Protein AF-0000000087521021 (afdb_homodimer)

Radius of gyration: 22.41 Å; Cα contacts (8 Å, |Δi|>4): 578; chains: 2; bounding box: 42×61×62 Å

Foldseek 3Di:
DPPPPPDPPVNVVVVVVVVVVVVVDDPCVVWDWAWKAWDDPLGAIWIWTFDVVVGKIKTFGADLVARHGPDDIDIDHLVWWDAWDADPVGWIWTATNVGDITIIHTDQWDWGWHDPDPPDIDIDIDHRNVVNVVVVVSSVVRRVVNVVVVVVD/DPDPPPDDPVNVVVVVVVVVVVVVDDPCVVWDWAWKAWPDPLGAIWIWTFDVVVGKIKTFGADLVARHGPDDIDIDHLVWWDAWDADPVGWIWTATNVGDITIIHTDQWDWGWHDPDPPDIDIDIDHRNVSNVVVVVSSVVRRVVNVVVVVVD

Organism: NCBI:txid162496

pLDDT: mean 86.83, std 13.38, range [28.75, 97.88]

Solvent-accessible surface area (backbone atoms only — not comparable to full-atom values): 16787 Å² total; per-residue (Å²): 110,94,66,56,88,85,52,53,69,59,59,47,52,52,51,38,49,51,51,23,48,27,69,40,49,79,47,58,86,70,29,52,69,43,61,31,37,31,37,97,82,48,58,48,44,27,42,35,34,36,37,78,82,74,55,36,39,33,45,25,42,33,31,67,75,76,42,35,59,61,51,76,43,45,78,40,35,83,88,39,51,66,44,68,45,78,41,95,88,69,26,40,36,42,30,32,67,89,67,53,73,48,35,33,34,65,52,42,63,43,76,45,66,42,54,71,47,100,83,42,74,45,79,36,69,43,86,36,47,71,50,38,54,51,47,51,52,48,50,54,52,52,39,50,51,54,56,54,56,58,65,71,103,110,92,67,58,87,85,52,54,71,58,59,46,50,52,51,38,49,51,51,23,47,27,69,42,50,77,48,60,87,71,30,52,69,44,60,31,38,31,37,97,84,49,58,48,44,27,42,35,35,35,38,77,83,73,55,36,38,33,45,26,42,33,30,66,77,75,43,34,58,62,51,76,42,45,80,39,35,84,90,40,51,66,44,69,44,79,41,92,88,70,26,39,36,40,29,34,67,88,66,52,74,47,34,33,34,64,51,42,63,43,75,43,64,42,54,70,46,98,82,42,72,46,80,37,70,42,86,35,47,69,50,37,53,51,46,50,52,49,50,54,52,52,39,50,51,52,55,53,55,57,65,71,103

Nearest PDB structures (foldseek):
  7pgu-assembly1_N  TM=6.078E-01  e=9.866E-02  Homo sapiens
  7r03-assembly1_B  TM=5.899E-01  e=1.040E-01  Homo sapiens
  2d4q-assembly1_B  TM=5.909E-01  e=1.097E-01  Homo sapiens
  3p7z-assembly1_B  TM=5.288E-01  e=5.235E-02  Homo sapiens
  8qqf-assembly2_C  TM=6.889E-01  e=2.422E-01  Homo sapiens

Sequence (306 aa):
MDTRPDENPTDTVKRLLHEAFDAQIPNFASYNLVAAVGLAGSGGLKVIGYRRQPAELVLAPIDPADLRAAEDAITINNTNVNQLALVNDGGYEIATSTGRVFRFNVDAHPNVDLHLDDAVVQSVELDQESDAADFAEFMHHFMNTIEGTENFVMDTRPDENPTDTVKRLLHEAFDAQIPNFASYNLVAAVGLAGSGGLKVIGYRRQPAELVLAPIDPADLRAAEDAITINNTNVNQLALVNDGGYEIATSTGRVFRFNVDAHPNVDLHLDDAVVQSVELDQESDAADFAEFMHHFMNTIEGTENFV

Secondary structure (DSSP, 8-state):
----TTS-HHHHHHHHHHHHHHHHS-SGGGSEEEEEEE-TTS-EEEEEEEEETTEEEEEEEEETTTTEE-S--EEE-TTTEEEEEE-TTS-EEEEETTS-EEEEE--SS-EEEEESSSS-EEEEE---HHHHHHHHHHHHHHHHHHHHHHTT-/----TTS-HHHHHHHHHHHHHHHHS-SGGGSEEEEEEE-TTS-EEEEEEEEETTEEEEEEEEETTTTEE-S--EEE-TTTEEEEEE-TTS-EEEEETTS-EEEEE--SS-EEEEESSSS-EEEEE---HHHHHHHHHHHHHHHHHHHHHHTT-

Structure (mmCIF, N/CA/C/O backbone):
data_AF-0000000087521021-model_v1
#
loop_
_entity.id
_entity.type
_entity.pdbx_description
1 polymer 'Uncharacterized protein'
#
loop_
_atom_site.group_PDB
_atom_site.id
_atom_site.type_symbol
_atom_site.label_atom_id
_atom_site.label_alt_id
_atom_site.label_comp_id
_atom_site.label_asym_id
_atom_site.label_entity_id
_atom_site.label_seq_id
_atom_site.pdbx_PDB_ins_code
_atom_site.Cartn_x
_atom_site.Cartn_y
_atom_site.Cartn_z
_atom_site.occupancy
_atom_site.B_iso_or_equiv
_atom_site.auth_seq_id
_atom_site.auth_comp_id
_atom_site.auth_asym_id
_atom_site.auth_atom_id
_atom_site.pdbx_PDB_model_num
ATOM 1 N N . MET A 1 1 ? -7.332 14.203 -15.375 1 44.94 1 MET A N 1
ATOM 2 C CA . MET A 1 1 ? -7.715 13.391 -14.227 1 44.94 1 MET A CA 1
ATOM 3 C C . MET A 1 1 ? -9.055 12.695 -14.469 1 44.94 1 MET A C 1
ATOM 5 O O . MET A 1 1 ? -9.977 13.297 -15.023 1 44.94 1 MET A O 1
ATOM 9 N N . ASP A 1 2 ? -9.055 11.367 -14.664 1 48.78 2 ASP A N 1
ATOM 10 C CA . ASP A 1 2 ? -10.312 10.695 -14.938 1 48.78 2 ASP A CA 1
ATOM 11 C C . ASP A 1 2 ? -11.328 10.945 -13.828 1 48.78 2 ASP A C 1
ATOM 13 O O . ASP A 1 2 ? -11.312 10.266 -12.797 1 48.78 2 ASP A O 1
ATOM 17 N N . THR A 1 3 ? -11.82 12.148 -13.828 1 56.97 3 THR A N 1
ATOM 18 C CA . THR A 1 3 ? -12.938 12.391 -12.922 1 56.97 3 THR A CA 1
ATOM 19 C C . THR A 1 3 ? -14.141 11.539 -13.312 1 56.97 3 THR A C 1
ATOM 21 O O . THR A 1 3 ? -14.492 11.453 -14.492 1 56.97 3 THR A O 1
ATOM 24 N N . ARG A 1 4 ? -14.367 10.664 -12.43 1 60.19 4 ARG A N 1
ATOM 25 C CA . ARG A 1 4 ? -15.602 9.938 -12.68 1 60.19 4 ARG A CA 1
ATOM 26 C C . ARG A 1 4 ? -16.797 10.883 -12.742 1 60.19 4 ARG A C 1
ATOM 28 O O . ARG A 1 4 ? -17 11.703 -11.844 1 60.19 4 ARG A O 1
ATOM 35 N N . PRO A 1 5 ? -17.406 11.078 -13.883 1 62.66 5 PRO A N 1
ATOM 36 C CA . PRO A 1 5 ? -18.469 12.055 -14.109 1 62.66 5 PRO A CA 1
ATOM 37 C C . PRO A 1 5 ? -19.453 12.133 -12.938 1 62.66 5 PRO A C 1
ATOM 39 O O . PRO A 1 5 ? -20 13.203 -12.664 1 62.66 5 PRO A O 1
ATOM 42 N N . ASP A 1 6 ? -19.719 11.117 -12.18 1 71.56 6 ASP A N 1
ATOM 43 C CA . ASP A 1 6 ? -20.797 11.102 -11.188 1 71.56 6 ASP A CA 1
ATOM 44 C C . ASP A 1 6 ? -20.234 11.328 -9.781 1 71.56 6 ASP A C 1
ATOM 46 O O . ASP A 1 6 ? -21 11.414 -8.812 1 71.56 6 ASP A O 1
ATOM 50 N N . GLU A 1 7 ? -19 11.562 -9.742 1 81.06 7 GLU A N 1
ATOM 51 C CA . GLU A 1 7 ? -18.438 11.727 -8.406 1 81.06 7 GLU A CA 1
ATOM 52 C C . GLU A 1 7 ? -18.375 13.195 -8.008 1 81.06 7 GLU A C 1
ATOM 54 O O . GLU A 1 7 ? -17.953 14.039 -8.805 1 81.06 7 GLU A O 1
ATOM 59 N N . ASN A 1 8 ? -19.062 13.586 -6.867 1 89.94 8 ASN A N 1
ATOM 60 C CA . ASN A 1 8 ? -18.922 14.953 -6.383 1 89.94 8 ASN A CA 1
ATOM 61 C C . ASN A 1 8 ? -17.469 15.312 -6.137 1 89.94 8 ASN A C 1
ATOM 63 O O . ASN A 1 8 ? -16.625 14.438 -5.918 1 89.94 8 ASN A O 1
ATOM 67 N N . PRO A 1 9 ? -17.172 16.516 -6.309 1 90.12 9 PRO A N 1
ATOM 68 C CA . PRO A 1 9 ? -15.773 16.953 -6.219 1 90.12 9 PRO A CA 1
ATOM 69 C C . PRO A 1 9 ? -15.109 16.547 -4.906 1 90.12 9 PRO A C 1
ATOM 71 O O . PRO A 1 9 ? -13.922 16.203 -4.891 1 90.12 9 PRO A O 1
ATOM 74 N N . THR A 1 10 ? -15.844 16.547 -3.816 1 92.5 10 THR A N 1
ATOM 75 C CA . THR A 1 10 ? -15.289 16.156 -2.523 1 92.5 10 THR A CA 1
ATOM 76 C C . THR A 1 10 ? -14.891 14.688 -2.529 1 92.5 10 THR A C 1
ATOM 78 O O . THR A 1 10 ? -13.805 14.328 -2.061 1 92.5 10 THR A O 1
ATOM 81 N N . ASP A 1 11 ? -15.719 13.859 -3.021 1 92.81 11 ASP A N 1
ATOM 82 C CA . ASP A 1 11 ? -15.422 12.438 -3.115 1 92.81 11 ASP A CA 1
ATOM 83 C C . ASP A 1 11 ? -14.211 12.188 -4.008 1 92.81 11 ASP A C 1
ATOM 85 O O . ASP A 1 11 ? -13.398 11.305 -3.725 1 92.81 11 ASP A O 1
ATOM 89 N N . THR A 1 12 ? -14.164 13.023 -5.02 1 92.25 12 THR A N 1
ATOM 90 C CA . THR A 1 12 ? -13.031 12.906 -5.93 1 92.25 12 THR A CA 1
ATOM 91 C C . THR A 1 12 ? -11.719 13.227 -5.215 1 92.25 12 THR A C 1
ATOM 93 O O . THR A 1 12 ? -10.742 12.492 -5.336 1 92.25 12 THR A O 1
ATOM 96 N N . VAL A 1 13 ? -11.688 14.273 -4.445 1 93.38 13 VAL A N 1
ATOM 97 C CA . VAL A 1 13 ? -10.492 14.688 -3.723 1 93.38 13 VAL A CA 1
ATOM 98 C C . VAL A 1 13 ? -10.094 13.609 -2.719 1 93.38 13 VAL A C 1
ATOM 100 O O . VAL A 1 13 ? -8.922 13.227 -2.646 1 93.38 13 VAL A O 1
ATOM 103 N N . LYS A 1 14 ? -11.062 13.078 -2.004 1 92.88 14 LYS A N 1
ATOM 104 C CA . LYS A 1 14 ? -10.773 12.039 -1.021 1 92.88 14 LYS A CA 1
ATOM 105 C C . LYS A 1 14 ? -10.172 10.805 -1.688 1 92.88 14 LYS A C 1
ATOM 107 O O . LYS A 1 14 ? -9.18 10.258 -1.202 1 92.88 14 LYS A O 1
ATOM 112 N N . ARG A 1 15 ? -10.773 10.469 -2.721 1 90.62 15 ARG A N 1
ATOM 113 C CA . ARG A 1 15 ? -10.273 9.305 -3.451 1 90.62 15 ARG A CA 1
ATOM 114 C C . ARG A 1 15 ? -8.836 9.523 -3.916 1 90.62 15 ARG A C 1
ATOM 116 O O . ARG A 1 15 ? -7.98 8.656 -3.734 1 90.62 15 ARG A O 1
ATOM 123 N N . LEU A 1 16 ? -8.586 10.688 -4.473 1 90.5 16 LEU A N 1
ATOM 124 C CA . LEU A 1 16 ? -7.258 10.984 -4.996 1 90.5 16 LEU A CA 1
ATOM 125 C C . LEU A 1 16 ? -6.227 11.016 -3.875 1 90.5 16 LEU A C 1
ATOM 127 O O . LEU A 1 16 ? -5.117 10.508 -4.035 1 90.5 16 LEU A O 1
ATOM 131 N N . LEU A 1 17 ? -6.57 11.539 -2.746 1 92.75 17 LEU A N 1
ATOM 132 C CA . LEU A 1 17 ? -5.656 11.602 -1.611 1 92.75 17 LEU A CA 1
ATOM 133 C C . LEU A 1 17 ? -5.379 10.203 -1.065 1 92.75 17 LEU A C 1
ATOM 135 O O . LEU A 1 17 ? -4.238 9.883 -0.721 1 92.75 17 LEU A O 1
ATOM 139 N N . HIS A 1 18 ? -6.367 9.328 -1.013 1 91.25 18 HIS A N 1
ATOM 140 C CA . HIS A 1 18 ? -6.18 7.945 -0.587 1 91.25 18 HIS A CA 1
ATOM 141 C C . HIS A 1 18 ? -5.246 7.199 -1.533 1 91.25 18 HIS A C 1
ATOM 143 O O . HIS A 1 18 ? -4.34 6.492 -1.088 1 91.25 18 HIS A O 1
ATOM 149 N N . GLU A 1 19 ? -5.48 7.426 -2.734 1 86.56 19 GLU A N 1
ATOM 150 C CA . GLU A 1 19 ? -4.648 6.777 -3.74 1 86.56 19 GLU A CA 1
ATOM 151 C C . GLU A 1 19 ? -3.197 7.238 -3.637 1 86.56 19 GLU A C 1
ATOM 153 O O . GLU A 1 19 ? -2.273 6.43 -3.748 1 86.56 19 GLU A O 1
ATOM 158 N N . ALA A 1 20 ? -3.006 8.555 -3.486 1 89.12 20 ALA A N 1
ATOM 159 C CA . ALA A 1 20 ? -1.664 9.109 -3.352 1 89.12 20 ALA A CA 1
ATOM 160 C C . ALA A 1 20 ? -0.953 8.539 -2.129 1 89.12 20 ALA A C 1
ATOM 162 O O . ALA A 1 20 ? 0.219 8.164 -2.205 1 89.12 20 ALA A O 1
ATOM 163 N N . PHE A 1 21 ? -1.668 8.445 -1.012 1 92.12 21 PHE A N 1
ATOM 164 C CA . PHE A 1 21 ? -1.119 7.859 0.206 1 92.12 21 PHE A CA 1
ATOM 165 C C . PHE A 1 21 ? -0.708 6.41 -0.024 1 92.12 21 PHE A C 1
ATOM 167 O O . PHE A 1 21 ? 0.43 6.027 0.257 1 92.12 21 PHE A O 1
ATOM 174 N N . ASP A 1 22 ? -1.556 5.629 -0.551 1 87.25 22 ASP A N 1
ATOM 175 C CA . ASP A 1 22 ? -1.336 4.203 -0.762 1 87.25 22 ASP A CA 1
ATOM 176 C C . ASP A 1 22 ? -0.132 3.961 -1.669 1 87.25 22 ASP A C 1
ATOM 178 O O . ASP A 1 22 ? 0.628 3.012 -1.46 1 87.25 22 ASP A O 1
ATOM 182 N N . ALA A 1 23 ? -0.007 4.844 -2.547 1 83.19 23 ALA A N 1
ATOM 183 C CA . ALA A 1 23 ? 1.051 4.664 -3.537 1 83.19 23 ALA A CA 1
ATOM 184 C C . ALA A 1 23 ? 2.428 4.855 -2.91 1 83.19 23 ALA A C 1
ATOM 186 O O . ALA A 1 23 ? 3.441 4.461 -3.49 1 83.19 23 ALA A O 1
ATOM 187 N N . GLN A 1 24 ? 2.514 5.461 -1.731 1 85.56 24 GLN A N 1
ATOM 188 C CA . GLN A 1 24 ? 3.797 5.832 -1.141 1 85.56 24 GLN A CA 1
ATOM 189 C C . GLN A 1 24 ? 4.207 4.836 -0.057 1 85.56 24 GLN A C 1
ATOM 191 O O . GLN A 1 24 ? 5.332 4.891 0.447 1 85.56 24 GLN A O 1
ATOM 196 N N . ILE A 1 25 ? 3.365 3.939 0.273 1 83.56 25 ILE A N 1
ATOM 197 C CA . ILE A 1 25 ? 3.623 2.963 1.327 1 83.56 25 ILE A CA 1
ATOM 198 C C . ILE A 1 25 ? 3.734 1.566 0.722 1 83.56 25 ILE A C 1
ATOM 200 O O . ILE A 1 25 ? 2.729 0.975 0.321 1 83.56 25 ILE A O 1
ATOM 204 N N . PRO A 1 26 ? 4.945 1.052 0.747 1 77.12 26 PRO A N 1
ATOM 205 C CA . PRO A 1 26 ? 5.09 -0.288 0.172 1 77.12 26 PRO A CA 1
ATOM 206 C C . PRO A 1 26 ? 4.398 -1.365 1.007 1 77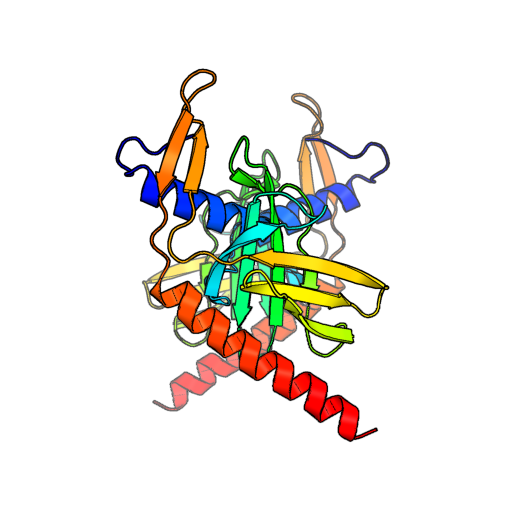.12 26 PRO A C 1
ATOM 208 O O . PRO A 1 26 ? 4.41 -1.3 2.238 1 77.12 26 PRO A O 1
ATOM 211 N N . ASN A 1 27 ? 3.703 -2.285 0.401 1 75.75 27 ASN A N 1
ATOM 212 C CA . ASN A 1 27 ? 3.107 -3.438 1.067 1 75.75 27 ASN A CA 1
ATOM 213 C C . ASN A 1 27 ? 4.051 -4.637 1.062 1 75.75 27 ASN A C 1
ATOM 215 O O . ASN A 1 27 ? 3.861 -5.586 1.826 1 75.75 27 ASN A O 1
ATOM 219 N N . PHE A 1 28 ? 4.961 -4.582 0.214 1 65.56 28 PHE A N 1
ATOM 220 C CA . PHE A 1 28 ? 5.75 -5.789 0.005 1 65.56 28 PHE A CA 1
ATOM 221 C C . PHE A 1 28 ? 6.637 -6.07 1.21 1 65.56 28 PHE A C 1
ATOM 223 O O . PHE A 1 28 ? 7.094 -7.199 1.401 1 65.56 28 PHE A O 1
ATOM 230 N N . ALA A 1 29 ? 6.758 -5.02 2.01 1 73.81 29 ALA A N 1
ATOM 231 C CA . ALA A 1 29 ? 7.508 -5.266 3.238 1 73.81 29 ALA A CA 1
ATOM 232 C C . ALA A 1 29 ? 6.754 -6.223 4.16 1 73.81 29 ALA A C 1
ATOM 234 O O . ALA A 1 29 ? 7.352 -6.844 5.039 1 73.81 29 ALA A O 1
ATOM 235 N N . SER A 1 30 ? 5.543 -6.387 3.893 1 83.69 30 SER A N 1
ATOM 236 C CA . SER A 1 30 ? 4.691 -7.18 4.773 1 83.69 30 SER A CA 1
ATOM 237 C C . SER A 1 30 ? 4.43 -8.562 4.188 1 83.69 30 SER A C 1
ATOM 239 O O . SER A 1 30 ? 3.908 -9.445 4.871 1 83.69 30 SER A O 1
ATOM 241 N N . TYR A 1 31 ? 4.832 -8.773 2.936 1 91.94 31 TYR A N 1
ATOM 242 C CA . TYR A 1 31 ? 4.562 -10.023 2.225 1 91.94 31 TYR A CA 1
ATOM 243 C C . TYR A 1 31 ? 5.816 -10.539 1.533 1 91.94 31 TYR A C 1
ATOM 245 O O . TYR A 1 31 ? 6.621 -9.75 1.024 1 91.94 31 TYR A O 1
ATOM 253 N N . ASN A 1 32 ? 5.98 -11.867 1.534 1 94.62 32 ASN A N 1
ATOM 254 C CA . ASN A 1 32 ? 6.832 -12.477 0.519 1 94.62 32 ASN A CA 1
ATOM 255 C C . ASN A 1 32 ? 6.117 -12.57 -0.827 1 94.62 32 ASN A C 1
ATOM 257 O O . ASN A 1 32 ? 4.895 -12.719 -0.878 1 94.62 32 ASN A O 1
ATOM 261 N N . LEU A 1 33 ? 6.867 -12.438 -1.875 1 96.25 33 LEU A N 1
ATOM 262 C CA . LEU A 1 33 ? 6.227 -12.391 -3.186 1 96.25 33 LEU A CA 1
ATOM 263 C C . LEU A 1 33 ? 6.75 -13.5 -4.09 1 96.25 33 LEU A C 1
ATOM 265 O O . LEU A 1 33 ? 7.941 -13.812 -4.07 1 96.25 33 LEU A O 1
ATOM 269 N N . VAL A 1 34 ? 5.855 -14.023 -4.895 1 97.25 34 VAL A N 1
ATOM 270 C CA . VAL A 1 34 ? 6.23 -14.938 -5.969 1 97.25 34 VAL A CA 1
ATOM 271 C C . VAL A 1 34 ? 5.41 -14.625 -7.223 1 97.25 34 VAL A C 1
ATOM 273 O O . VAL A 1 34 ? 4.262 -14.188 -7.125 1 97.25 34 VAL A O 1
ATOM 276 N N . ALA A 1 35 ? 6.055 -14.844 -8.336 1 97.06 35 ALA A N 1
ATOM 277 C CA . ALA A 1 35 ? 5.32 -14.805 -9.594 1 97.06 35 ALA A CA 1
ATOM 278 C C . ALA A 1 35 ? 4.617 -16.125 -9.859 1 97.06 35 ALA A C 1
ATOM 280 O O . ALA A 1 35 ? 5.176 -17.203 -9.602 1 97.06 35 ALA A O 1
ATOM 281 N N . ALA A 1 36 ? 3.389 -15.992 -10.336 1 96.31 36 ALA A N 1
ATOM 282 C CA . ALA A 1 36 ? 2.592 -17.172 -10.648 1 96.31 36 ALA A CA 1
ATOM 283 C C . ALA A 1 36 ? 1.894 -17.031 -12 1 96.31 36 ALA A C 1
ATOM 285 O O . ALA A 1 36 ? 1.79 -15.922 -12.531 1 96.31 36 ALA A O 1
ATOM 286 N N . VAL A 1 37 ? 1.471 -18.172 -12.523 1 93.5 37 VAL A N 1
ATOM 287 C CA . VAL A 1 37 ? 0.704 -18.188 -13.766 1 93.5 37 VAL A CA 1
ATOM 288 C C . VAL A 1 37 ? -0.608 -18.938 -13.555 1 93.5 37 VAL A C 1
ATOM 290 O O . VAL A 1 37 ? -0.612 -20.062 -13.039 1 93.5 37 VAL A O 1
ATOM 293 N N . GLY A 1 38 ? -1.681 -18.234 -13.953 1 91.25 38 GLY A N 1
ATOM 294 C CA . GLY A 1 38 ? -2.99 -18.859 -13.844 1 91.25 38 GLY A CA 1
ATOM 295 C C . GLY A 1 38 ? -3.158 -20.062 -14.758 1 91.25 38 GLY A C 1
ATOM 296 O O . GLY A 1 38 ? -2.582 -20.109 -15.844 1 91.25 38 GLY A O 1
ATOM 297 N N . LEU A 1 39 ? -3.979 -20.969 -14.164 1 84.62 39 LEU A N 1
ATOM 298 C CA . LEU A 1 39 ? -4.312 -22.172 -14.938 1 84.62 39 LEU A CA 1
ATOM 299 C C . LEU A 1 39 ? -5.777 -22.156 -15.359 1 84.62 39 LEU A C 1
ATOM 301 O O . LEU A 1 39 ? -6.586 -21.422 -14.781 1 84.62 39 LEU A O 1
ATOM 305 N N . ALA A 1 40 ? -6.129 -23.078 -16.281 1 64.25 40 ALA A N 1
ATOM 306 C CA . ALA A 1 40 ? -7.473 -23.5 -16.672 1 64.25 40 ALA A CA 1
ATOM 307 C C . ALA A 1 40 ? -8.438 -22.312 -16.703 1 64.25 40 ALA A C 1
ATOM 309 O O . ALA A 1 40 ? -9.508 -22.359 -16.094 1 64.25 40 ALA A O 1
ATOM 310 N N . GLY A 1 41 ? -8.273 -21.203 -17.266 1 61.16 41 GLY A N 1
ATOM 311 C CA . GLY A 1 41 ? -9.227 -20.125 -17.406 1 61.16 41 GLY A CA 1
ATOM 312 C C . GLY A 1 41 ? -8.875 -18.906 -16.562 1 61.16 41 GLY A C 1
ATOM 313 O O . GLY A 1 41 ? -9.461 -17.844 -16.734 1 61.16 41 GLY A O 1
ATOM 314 N N . SER A 1 42 ? -8.25 -19.094 -15.461 1 63.31 42 SER A N 1
ATOM 315 C CA . SER A 1 42 ? -7.719 -17.969 -14.688 1 63.31 42 SER A CA 1
ATOM 316 C C . SER A 1 42 ? -6.355 -17.531 -15.219 1 63.31 42 SER A C 1
ATOM 318 O O . SER A 1 42 ? -5.48 -17.141 -14.438 1 63.31 42 SER A O 1
ATOM 320 N N . GLY A 1 43 ? -6.277 -17.562 -16.422 1 71.12 43 GLY A N 1
ATOM 321 C CA . GLY A 1 43 ? -4.984 -17.391 -17.062 1 71.12 43 GLY A CA 1
ATOM 322 C C . GLY A 1 43 ? -4.371 -16.031 -16.812 1 71.12 43 GLY A C 1
ATOM 323 O O . GLY A 1 43 ? -5.016 -15.156 -16.219 1 71.12 43 GLY A O 1
ATOM 324 N N . GLY A 1 44 ? -3.039 -16 -16.969 1 89 44 GLY A N 1
ATOM 325 C CA . GLY A 1 44 ? -2.291 -14.758 -16.953 1 89 44 GLY A CA 1
ATOM 326 C C . GLY A 1 44 ? -1.299 -14.664 -15.82 1 89 44 GLY A C 1
ATOM 327 O O . GLY A 1 44 ? -1.322 -15.484 -14.898 1 89 44 GLY A O 1
ATOM 328 N N . LEU A 1 45 ? -0.464 -13.773 -15.992 1 94.69 45 LEU A N 1
ATOM 329 C CA . LEU A 1 45 ? 0.57 -13.484 -15.008 1 94.69 45 LEU A CA 1
ATOM 330 C C . LEU A 1 45 ? -0.035 -12.875 -13.75 1 94.69 45 LEU A C 1
ATOM 332 O O . LEU A 1 45 ? -0.912 -12.008 -13.828 1 94.69 45 LEU A O 1
ATOM 336 N N . LYS A 1 46 ? 0.413 -13.406 -12.578 1 95.62 46 LYS A N 1
ATOM 337 C CA . LYS A 1 46 ? 0.012 -12.883 -11.273 1 95.62 46 LYS A CA 1
ATOM 338 C C . LYS A 1 46 ? 1.218 -12.719 -10.359 1 95.62 46 LYS A C 1
ATOM 340 O O . LYS A 1 46 ? 2.213 -13.43 -10.492 1 95.62 46 LYS A O 1
ATOM 345 N N . VAL A 1 47 ? 1.096 -11.797 -9.5 1 96.44 47 VAL A N 1
ATOM 346 C CA . VAL A 1 47 ? 1.967 -11.75 -8.328 1 96.44 47 VAL A CA 1
ATOM 347 C C . VAL A 1 47 ? 1.192 -12.195 -7.094 1 96.44 47 VAL A C 1
ATOM 349 O O . VAL A 1 47 ? 0.082 -11.727 -6.844 1 96.44 47 VAL A O 1
ATOM 352 N N . ILE A 1 48 ? 1.749 -13.117 -6.355 1 96.62 48 ILE A N 1
ATOM 353 C CA . ILE A 1 48 ? 1.136 -13.602 -5.125 1 96.62 48 ILE A CA 1
ATOM 354 C C . ILE A 1 48 ? 1.95 -13.133 -3.924 1 96.62 48 ILE A C 1
ATOM 356 O O . ILE A 1 48 ? 3.154 -13.391 -3.842 1 96.62 48 ILE A O 1
ATOM 360 N N . GLY A 1 49 ? 1.348 -12.391 -3.072 1 96.75 49 GLY A N 1
ATOM 361 C CA . GLY A 1 49 ? 1.901 -12.109 -1.758 1 96.75 49 GLY A CA 1
ATOM 362 C C . GLY A 1 49 ? 1.422 -13.07 -0.69 1 96.75 49 GLY A C 1
ATOM 363 O O . GLY A 1 49 ? 0.267 -13.508 -0.709 1 96.75 49 GLY A O 1
ATOM 364 N N . TYR A 1 50 ? 2.285 -13.43 0.236 1 96.38 50 TYR A N 1
ATOM 365 C CA . TYR A 1 50 ? 1.893 -14.336 1.307 1 96.38 50 TYR A CA 1
ATOM 366 C C . TYR A 1 50 ? 2.646 -14.023 2.594 1 96.38 50 TYR A C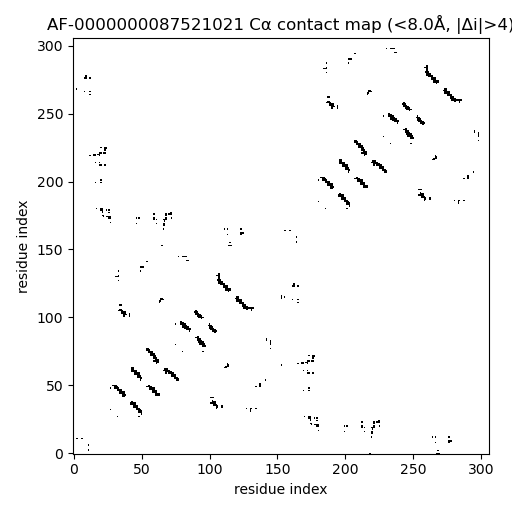 1
ATOM 368 O O . TYR A 1 50 ? 3.766 -13.508 2.553 1 96.38 50 TYR A O 1
ATOM 376 N N . ARG A 1 51 ? 1.969 -14.242 3.668 1 94.31 51 ARG A N 1
ATOM 377 C CA . ARG A 1 51 ? 2.572 -14.109 4.992 1 94.31 51 ARG A CA 1
ATOM 378 C C . ARG A 1 51 ? 2.016 -15.156 5.949 1 94.31 51 ARG A C 1
ATOM 380 O O . ARG A 1 51 ? 0.903 -15.648 5.762 1 94.31 51 ARG A O 1
ATOM 387 N N . ARG A 1 52 ? 2.789 -15.461 6.977 1 92.44 52 ARG A N 1
ATOM 388 C CA . ARG A 1 52 ? 2.449 -16.562 7.867 1 92.44 52 ARG A CA 1
ATOM 389 C C . ARG A 1 52 ? 1.679 -16.078 9.086 1 92.44 52 ARG A C 1
ATOM 391 O O . ARG A 1 52 ? 0.884 -16.812 9.664 1 92.44 52 ARG A O 1
ATOM 398 N N . GLN A 1 53 ? 1.9 -14.828 9.523 1 87.75 53 GLN A N 1
ATOM 399 C CA . GLN A 1 53 ? 1.275 -14.312 10.734 1 87.75 53 GLN A CA 1
ATOM 400 C C . GLN A 1 53 ? 0.846 -12.859 10.555 1 87.75 53 GLN A C 1
ATOM 402 O O . GLN A 1 53 ? 1.688 -11.961 10.492 1 87.75 53 GLN A O 1
ATOM 407 N N . PRO A 1 54 ? -0.442 -12.625 10.562 1 88.12 54 PRO A N 1
ATOM 408 C CA . PRO A 1 54 ? -1.498 -13.609 10.312 1 88.12 54 PRO A CA 1
ATOM 409 C C . PRO A 1 54 ? -1.378 -14.266 8.938 1 88.12 54 PRO A C 1
ATOM 411 O O . PRO A 1 54 ? -0.899 -13.633 7.988 1 88.12 54 PRO A O 1
ATOM 414 N N . ALA A 1 55 ? -1.832 -15.508 8.844 1 91.75 55 ALA A N 1
ATOM 415 C CA . ALA A 1 55 ? -1.754 -16.234 7.582 1 91.75 55 ALA A CA 1
ATOM 416 C C . ALA A 1 55 ? -2.664 -15.609 6.527 1 91.75 55 ALA A C 1
ATOM 418 O O . ALA A 1 55 ? -3.875 -15.5 6.734 1 91.75 55 ALA A O 1
ATOM 419 N N . GLU A 1 56 ? -2.043 -15.242 5.418 1 93.06 56 GLU A N 1
ATOM 420 C CA . GLU A 1 56 ? -2.801 -14.562 4.375 1 93.06 56 GLU A CA 1
ATOM 421 C C . GLU A 1 56 ? -2.135 -14.727 3.012 1 93.06 56 GLU A C 1
ATOM 423 O O . GLU A 1 56 ? -0.906 -14.781 2.92 1 93.06 56 GLU A O 1
ATOM 428 N N . LEU A 1 57 ? -3.045 -14.828 2.053 1 94.81 57 LEU A N 1
ATOM 429 C CA . LEU A 1 57 ? -2.645 -14.844 0.651 1 94.81 57 LEU A CA 1
ATOM 430 C C . LEU A 1 57 ? -3.303 -13.703 -0.116 1 94.81 57 LEU A C 1
ATOM 432 O O . LEU A 1 57 ? -4.492 -13.43 0.064 1 94.81 57 LEU A O 1
ATOM 436 N N . VAL A 1 58 ? -2.457 -13.055 -0.96 1 94.94 58 VAL A N 1
ATOM 437 C CA . VAL A 1 58 ? -2.992 -12 -1.819 1 94.94 58 VAL A CA 1
ATOM 438 C C . VAL A 1 58 ? -2.707 -12.336 -3.281 1 94.94 58 VAL A C 1
ATOM 440 O O . VAL A 1 58 ? -1.548 -12.461 -3.682 1 94.94 58 VAL A O 1
ATOM 443 N N . LEU A 1 59 ? -3.752 -12.477 -4.055 1 95 59 LEU A N 1
ATOM 444 C CA . LEU A 1 59 ? -3.629 -12.711 -5.488 1 95 59 LEU A CA 1
ATOM 445 C C . LEU A 1 59 ? -3.77 -11.406 -6.266 1 95 59 LEU A C 1
ATOM 447 O O . LEU A 1 59 ? -4.824 -10.766 -6.227 1 95 59 LEU A O 1
ATOM 451 N N . ALA A 1 60 ? -2.693 -11.078 -7.008 1 94.69 60 ALA A N 1
ATOM 452 C CA . ALA A 1 60 ? -2.684 -9.812 -7.742 1 94.69 60 ALA A CA 1
ATOM 453 C C . ALA A 1 60 ? -2.477 -10.047 -9.234 1 94.69 60 ALA A C 1
ATOM 455 O O . ALA A 1 60 ? -1.352 -10.289 -9.68 1 94.69 60 ALA A O 1
ATOM 456 N N . PRO A 1 61 ? -3.537 -9.898 -10.047 1 94.56 61 PRO A N 1
ATOM 457 C CA . PRO A 1 61 ? -3.385 -10.094 -11.492 1 94.56 61 PRO A CA 1
ATOM 458 C C . PRO A 1 61 ? -2.561 -8.992 -12.148 1 94.56 61 PRO A C 1
ATOM 460 O O . PRO A 1 61 ? -2.672 -7.824 -11.773 1 94.56 61 PRO A O 1
ATOM 463 N N . ILE A 1 62 ? -1.742 -9.367 -13.148 1 95.31 62 ILE A N 1
ATOM 464 C CA . ILE A 1 62 ? -0.821 -8.461 -13.828 1 95.31 62 ILE A CA 1
ATOM 465 C C . ILE A 1 62 ? -1.121 -8.445 -15.328 1 95.31 62 ILE A C 1
ATOM 467 O O . ILE A 1 62 ? -1.367 -9.492 -15.93 1 95.31 62 ILE A O 1
ATOM 471 N N . ASP A 1 63 ? -1.14 -7.277 -15.844 1 93.31 63 ASP A N 1
ATOM 472 C CA . ASP A 1 63 ? -1.178 -7.168 -17.297 1 93.31 63 ASP A CA 1
ATOM 473 C C . ASP A 1 63 ? 0.184 -7.492 -17.906 1 93.31 63 ASP A C 1
ATOM 475 O O . ASP A 1 63 ? 1.156 -6.766 -17.688 1 93.31 63 ASP A O 1
ATOM 479 N N . PRO A 1 64 ? 0.25 -8.531 -18.703 1 89.25 64 PRO A N 1
ATOM 480 C CA . PRO A 1 64 ? 1.562 -8.938 -19.203 1 89.25 64 PRO A CA 1
ATOM 481 C C . PRO A 1 64 ? 2.139 -7.953 -20.219 1 89.25 64 PRO A C 1
ATOM 483 O O . PRO A 1 64 ? 3.336 -7.996 -20.516 1 89.25 64 PRO A O 1
ATOM 486 N N . ALA A 1 65 ? 1.337 -7.07 -20.703 1 88.75 65 ALA A N 1
ATOM 487 C CA . ALA A 1 65 ? 1.794 -6.145 -21.734 1 88.75 65 ALA A CA 1
ATOM 488 C C . ALA A 1 65 ? 2.658 -5.039 -21.141 1 88.75 65 ALA A C 1
ATOM 490 O O . ALA A 1 65 ? 3.57 -4.531 -21.797 1 88.75 65 ALA A O 1
ATOM 491 N N . ASP A 1 66 ? 2.4 -4.715 -19.922 1 91.25 66 ASP A N 1
ATOM 492 C CA . ASP A 1 66 ? 3.166 -3.604 -19.375 1 91.25 66 ASP A CA 1
ATOM 493 C C . ASP A 1 66 ? 3.545 -3.869 -17.922 1 91.25 66 ASP A C 1
ATOM 495 O O . ASP A 1 66 ? 4.117 -3.004 -17.25 1 91.25 66 ASP A O 1
ATOM 499 N N . LEU A 1 67 ? 3.172 -5.031 -17.391 1 93.19 67 LEU A N 1
ATOM 500 C CA . LEU A 1 67 ? 3.51 -5.504 -16.047 1 93.19 67 LEU A CA 1
ATOM 501 C C . LEU A 1 67 ? 2.918 -4.59 -14.984 1 93.19 67 LEU A C 1
ATOM 503 O O . LEU A 1 67 ? 3.494 -4.434 -13.906 1 93.19 67 LEU A O 1
ATOM 507 N N . ARG A 1 68 ? 1.739 -3.992 -15.328 1 91.44 68 ARG A N 1
ATOM 508 C CA . ARG A 1 68 ? 0.984 -3.203 -14.359 1 91.44 68 ARG A CA 1
ATOM 509 C C . ARG A 1 68 ? -0.213 -3.986 -13.828 1 91.44 68 ARG A C 1
ATOM 511 O O . ARG A 1 68 ? -0.531 -5.062 -14.336 1 91.44 68 ARG A O 1
ATOM 518 N N . ALA A 1 69 ? -0.785 -3.391 -12.766 1 90.31 69 ALA A N 1
ATOM 519 C CA . ALA A 1 69 ? -1.968 -4.016 -12.18 1 90.31 69 ALA A CA 1
ATOM 520 C C . ALA A 1 69 ? -3.088 -4.141 -13.211 1 90.31 69 ALA A C 1
ATOM 522 O O . ALA A 1 69 ? -3.457 -3.162 -13.859 1 90.31 69 ALA A O 1
ATOM 523 N N . ALA A 1 70 ? -3.637 -5.332 -13.336 1 88.94 70 ALA A N 1
ATOM 524 C CA . ALA A 1 70 ? -4.711 -5.566 -14.297 1 88.94 70 ALA A CA 1
ATOM 525 C C . ALA A 1 70 ? -6.078 -5.348 -13.648 1 88.94 70 ALA A C 1
ATOM 527 O O . ALA A 1 70 ? -7.023 -4.922 -14.32 1 88.94 70 ALA A O 1
ATOM 528 N N . GLU A 1 71 ? -6.242 -5.746 -12.445 1 85.19 71 GLU A N 1
ATOM 529 C CA . GLU A 1 71 ? -7.457 -5.633 -11.641 1 85.19 71 GLU A CA 1
ATOM 530 C C . GLU A 1 71 ? -7.125 -5.516 -10.156 1 85.19 71 GLU A C 1
ATOM 532 O O . GLU A 1 71 ? -5.953 -5.445 -9.781 1 85.19 71 GLU A O 1
ATOM 537 N N . ASP A 1 72 ? -8.188 -5.469 -9.391 1 86.75 72 ASP A N 1
ATOM 538 C CA . ASP A 1 72 ? -7.973 -5.43 -7.949 1 86.75 72 ASP A CA 1
ATOM 539 C C . ASP A 1 72 ? -7.484 -6.777 -7.43 1 86.75 72 ASP A C 1
ATOM 541 O O . ASP A 1 72 ? -7.938 -7.828 -7.891 1 86.75 72 ASP A O 1
ATOM 545 N N . ALA A 1 73 ? -6.605 -6.684 -6.477 1 91.75 73 ALA A N 1
ATOM 546 C CA . ALA A 1 73 ? -6.121 -7.895 -5.82 1 91.75 73 ALA A CA 1
ATOM 547 C C . ALA A 1 73 ? -7.223 -8.547 -4.984 1 91.75 73 ALA A C 1
ATOM 549 O O . ALA A 1 73 ? -8.188 -7.883 -4.602 1 91.75 73 ALA A O 1
ATOM 550 N N . ILE A 1 74 ? -7.039 -9.844 -4.742 1 90.44 74 ILE A N 1
ATOM 551 C CA . ILE A 1 74 ? -7.926 -10.617 -3.877 1 90.44 74 ILE A CA 1
ATOM 552 C C . ILE A 1 74 ? -7.148 -11.125 -2.664 1 90.44 74 ILE A C 1
ATOM 554 O O . ILE A 1 74 ? -6.125 -11.797 -2.812 1 90.44 74 ILE A O 1
ATOM 558 N N . THR A 1 75 ? -7.664 -10.758 -1.559 1 92.12 75 THR A N 1
ATOM 559 C CA . THR A 1 75 ? -7.055 -11.242 -0.322 1 92.12 75 THR A CA 1
ATOM 560 C C . THR A 1 75 ? -7.781 -12.484 0.191 1 92.12 75 THR A C 1
ATOM 562 O O . THR A 1 75 ? -9.008 -12.492 0.283 1 92.12 75 THR A O 1
ATOM 565 N N . ILE A 1 76 ? -7.023 -13.445 0.54 1 93 76 ILE A N 1
ATOM 566 C CA . ILE A 1 76 ? -7.559 -14.719 1.023 1 93 76 ILE A CA 1
ATOM 567 C C . ILE A 1 76 ? -6.957 -15.047 2.387 1 93 76 ILE A C 1
ATOM 569 O O . ILE A 1 76 ? -5.738 -14.961 2.57 1 93 76 ILE A O 1
ATOM 573 N N . ASN A 1 77 ? -7.766 -15.297 3.273 1 92.88 77 ASN A N 1
ATOM 574 C CA . ASN A 1 77 ? -7.383 -15.734 4.609 1 92.88 77 ASN A CA 1
ATOM 575 C C . ASN A 1 77 ? -8.391 -16.719 5.188 1 92.88 77 ASN A C 1
ATOM 577 O O . ASN A 1 77 ? -9.266 -17.219 4.473 1 92.88 77 ASN A O 1
ATOM 581 N N . ASN A 1 78 ? -8.328 -17.016 6.52 1 90.12 78 ASN A N 1
ATOM 582 C CA . ASN A 1 78 ? -9.148 -18.031 7.16 1 90.12 78 ASN A CA 1
ATOM 583 C C . ASN A 1 78 ? -10.633 -17.656 7.125 1 90.12 78 ASN A C 1
ATOM 585 O O . ASN A 1 78 ? -11.492 -18.531 7.234 1 90.12 78 ASN A O 1
ATOM 589 N N . THR A 1 79 ? -10.883 -16.391 6.949 1 90.44 79 THR A N 1
ATOM 590 C CA . THR A 1 79 ? -12.266 -15.93 7.027 1 90.44 79 THR A CA 1
ATOM 591 C C . THR A 1 79 ? -12.977 -16.125 5.695 1 90.44 79 THR A C 1
ATOM 593 O O . THR A 1 79 ? -14.211 -16.125 5.641 1 90.44 79 THR A O 1
ATOM 596 N N . ASN A 1 80 ? -12.266 -16.281 4.645 1 93.25 80 ASN A N 1
ATOM 597 C CA . ASN A 1 80 ? -12.977 -16.328 3.365 1 93.25 80 ASN A CA 1
ATOM 598 C C . ASN A 1 80 ? -12.508 -17.516 2.512 1 93.25 80 ASN A C 1
ATOM 600 O O . ASN A 1 80 ? -13.031 -17.734 1.419 1 93.25 80 ASN A O 1
ATOM 604 N N . VAL A 1 81 ? -11.625 -18.312 3.031 1 93.62 81 VAL A N 1
ATOM 605 C CA . VAL A 1 81 ? -11.188 -19.469 2.273 1 93.62 81 VAL A CA 1
ATOM 606 C C . VAL A 1 81 ? -12.117 -20.656 2.564 1 93.62 81 VAL A C 1
ATOM 608 O O . VAL A 1 81 ? -12.484 -20.891 3.717 1 93.62 81 VAL A O 1
ATOM 611 N N . ASN A 1 82 ? -12.531 -21.359 1.533 1 91.81 82 ASN A N 1
ATOM 612 C CA . ASN A 1 82 ? -13.336 -22.562 1.685 1 91.81 82 ASN A CA 1
ATOM 613 C C . ASN A 1 82 ? -12.484 -23.828 1.52 1 91.81 82 ASN A C 1
ATOM 615 O O . ASN A 1 82 ? -12.641 -24.781 2.279 1 91.81 82 ASN A O 1
ATOM 619 N N . GLN A 1 83 ? -11.633 -23.812 0.535 1 90.12 83 GLN A N 1
ATOM 620 C CA . GLN A 1 83 ? -10.836 -24.984 0.227 1 90.12 83 GLN A CA 1
ATOM 621 C C . GLN A 1 83 ? -9.508 -24.609 -0.427 1 90.12 83 GLN A C 1
ATOM 623 O O . GLN A 1 83 ? -9.461 -23.672 -1.233 1 90.12 83 GLN A O 1
ATOM 628 N N . LEU A 1 84 ? -8.531 -25.422 0.039 1 91.88 84 LEU A N 1
ATOM 629 C CA . LEU A 1 84 ? -7.215 -25.359 -0.587 1 91.88 84 LEU A CA 1
ATOM 630 C C . LEU A 1 84 ? -6.754 -26.75 -1.004 1 91.88 84 LEU A C 1
ATOM 632 O O . LEU A 1 84 ? -6.887 -27.703 -0.239 1 91.88 84 LEU A O 1
ATOM 636 N N . ALA A 1 85 ? -6.207 -26.797 -2.256 1 88.81 85 ALA A N 1
ATOM 637 C CA . ALA A 1 85 ? -5.754 -28.109 -2.707 1 88.81 85 ALA A CA 1
ATOM 638 C C . ALA A 1 85 ? -4.598 -27.984 -3.695 1 88.81 85 ALA A C 1
ATOM 640 O O . ALA A 1 85 ? -4.445 -26.953 -4.348 1 88.81 85 ALA A O 1
ATOM 641 N N . LEU A 1 86 ? -3.846 -29.062 -3.707 1 89.12 86 LEU A N 1
ATOM 642 C CA . LEU A 1 86 ? -2.902 -29.266 -4.801 1 89.12 86 LEU A CA 1
ATOM 643 C C . LEU A 1 86 ? -3.582 -29.922 -5.996 1 89.12 86 LEU A C 1
ATOM 645 O O . LEU A 1 86 ? -4.422 -30.812 -5.824 1 89.12 86 LEU A O 1
ATOM 649 N N . VAL A 1 87 ? -3.17 -29.328 -7.148 1 85.06 87 VAL A N 1
ATOM 650 C CA . VAL A 1 87 ? -3.742 -29.953 -8.336 1 85.06 87 VAL A CA 1
ATOM 651 C C . VAL A 1 87 ? -2.707 -30.859 -8.984 1 85.06 87 VAL A C 1
ATOM 653 O O . VAL A 1 87 ? -1.508 -30.734 -8.727 1 85.06 87 VAL A O 1
ATOM 656 N N . ASN A 1 88 ? -3.17 -31.734 -9.766 1 77.25 88 ASN A N 1
ATOM 657 C CA . ASN A 1 88 ? -2.371 -32.812 -10.336 1 77.25 88 ASN A CA 1
ATOM 658 C C . ASN A 1 88 ? -1.19 -32.281 -11.141 1 77.25 88 ASN A C 1
ATOM 660 O O . ASN A 1 88 ? -0.131 -32.906 -11.188 1 77.25 88 ASN A O 1
ATOM 664 N N . ASP A 1 89 ? -1.277 -31.203 -11.711 1 76.69 89 ASP A N 1
ATOM 665 C CA . ASP A 1 89 ? -0.218 -30.688 -12.578 1 76.69 89 ASP A CA 1
ATOM 666 C C . ASP A 1 89 ? 0.762 -29.812 -11.789 1 76.69 89 ASP A C 1
ATOM 668 O O . ASP A 1 89 ? 1.554 -29.078 -12.367 1 76.69 89 ASP A O 1
ATOM 672 N N . GLY A 1 90 ? 0.76 -29.938 -10.477 1 77.69 90 GLY A N 1
ATOM 673 C CA . GLY A 1 90 ? 1.706 -29.219 -9.625 1 77.69 90 GLY A CA 1
ATOM 674 C C . GLY A 1 90 ? 1.262 -27.812 -9.281 1 77.69 90 GLY A C 1
ATOM 675 O O . GLY A 1 90 ? 2.031 -27.031 -8.719 1 77.69 90 GLY A O 1
ATOM 676 N N . GLY A 1 91 ? 0.116 -27.547 -9.484 1 91.5 91 GLY A N 1
ATOM 677 C CA . GLY A 1 91 ? -0.394 -26.219 -9.18 1 91.5 91 GLY A CA 1
ATOM 678 C C . GLY A 1 91 ? -1.283 -26.203 -7.949 1 91.5 91 GLY A C 1
ATOM 679 O O . GLY A 1 91 ? -1.285 -27.141 -7.16 1 91.5 91 GLY A O 1
ATOM 680 N N . TYR A 1 92 ? -1.793 -25.078 -7.648 1 94.5 92 TYR A N 1
ATOM 681 C CA . TYR A 1 92 ? -2.645 -24.844 -6.484 1 94.5 92 TYR A CA 1
ATOM 682 C C . TYR A 1 92 ? -4.051 -24.453 -6.914 1 94.5 92 TYR A C 1
ATOM 684 O O . TYR A 1 92 ? -4.234 -23.766 -7.926 1 94.5 92 TYR A O 1
ATOM 692 N N . GLU A 1 93 ? -4.98 -24.906 -6.152 1 92.88 93 GLU A N 1
ATOM 693 C CA . GLU A 1 93 ? -6.367 -24.469 -6.289 1 92.88 93 GLU A CA 1
ATOM 694 C C . GLU A 1 93 ? -6.898 -23.891 -4.98 1 92.88 93 GLU A C 1
ATOM 696 O O . GLU A 1 93 ? -6.719 -24.484 -3.916 1 92.88 93 GLU A O 1
ATOM 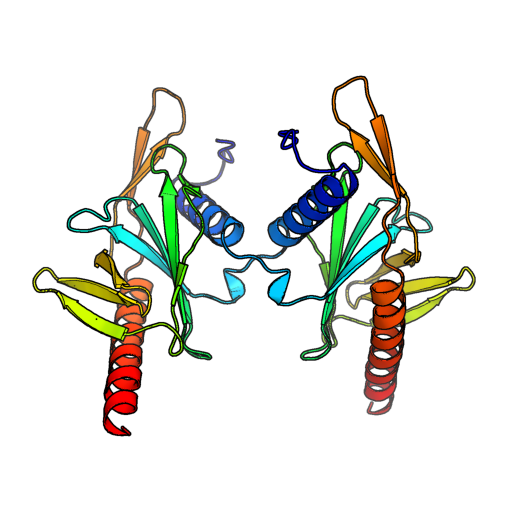701 N N . ILE A 1 94 ? -7.504 -22.734 -5.086 1 92.75 94 ILE A N 1
ATOM 702 C CA . ILE A 1 94 ? -8.094 -22.062 -3.93 1 92.75 94 ILE A CA 1
ATOM 703 C C . ILE A 1 94 ? -9.562 -21.734 -4.211 1 92.75 94 ILE A C 1
ATOM 705 O O . ILE A 1 94 ? -9.883 -21.094 -5.211 1 92.75 94 ILE A O 1
ATOM 709 N N . ALA A 1 95 ? -10.367 -22.156 -3.389 1 92.56 95 ALA A N 1
ATOM 710 C CA . ALA A 1 95 ? -11.789 -21.828 -3.447 1 92.56 95 ALA A CA 1
ATOM 711 C C . ALA A 1 95 ? -12.188 -20.922 -2.285 1 92.56 95 ALA A C 1
ATOM 713 O O . ALA A 1 95 ? -11.844 -21.203 -1.132 1 92.56 95 ALA A O 1
ATOM 714 N N . THR A 1 96 ? -12.898 -19.859 -2.631 1 93.12 96 THR A N 1
ATOM 715 C CA . THR A 1 96 ? -13.312 -18.906 -1.606 1 93.12 96 THR A CA 1
ATOM 716 C C . THR A 1 96 ? -14.773 -19.125 -1.229 1 93.12 96 THR A C 1
ATOM 718 O O . THR A 1 96 ? -15.508 -19.812 -1.938 1 93.12 96 THR A O 1
ATOM 721 N N . SER A 1 97 ? -15.102 -18.5 -0.145 1 93.12 97 SER A N 1
ATOM 722 C CA . SER A 1 97 ? -16.453 -18.625 0.38 1 93.12 97 SER A CA 1
ATOM 723 C C . SER A 1 97 ? -17.484 -18.016 -0.575 1 93.12 97 SER A C 1
ATOM 725 O O . SER A 1 97 ? -18.641 -18.406 -0.57 1 93.12 97 SER A O 1
ATOM 727 N N . THR A 1 98 ? -17.109 -17.078 -1.419 1 90.81 98 THR A N 1
ATOM 728 C CA . THR A 1 98 ? -18 -16.453 -2.389 1 90.81 98 THR A CA 1
ATOM 729 C C . THR A 1 98 ? -18.203 -17.359 -3.596 1 90.81 98 THR A C 1
ATOM 731 O O . THR A 1 98 ? -18.984 -17.031 -4.496 1 90.81 98 THR A O 1
ATOM 734 N N . GLY A 1 99 ? -17.469 -18.469 -3.633 1 90.81 99 GLY A N 1
ATOM 735 C CA . GLY A 1 99 ? -17.641 -19.422 -4.723 1 90.81 99 GLY A CA 1
ATOM 736 C C . GLY A 1 99 ? -16.594 -19.266 -5.812 1 90.81 99 GLY A C 1
ATOM 737 O O . GLY A 1 99 ? -16.578 -20.047 -6.766 1 90.81 99 GLY A O 1
ATOM 738 N N . ARG A 1 100 ? -15.805 -18.297 -5.746 1 89.25 100 ARG A N 1
ATOM 739 C CA . ARG A 1 100 ? -14.742 -18.141 -6.734 1 89.25 100 ARG A CA 1
ATOM 740 C C . ARG A 1 100 ? -13.648 -19.188 -6.543 1 89.25 100 ARG A C 1
ATOM 742 O O . ARG A 1 100 ? -13.328 -19.547 -5.41 1 89.25 100 ARG A O 1
ATOM 749 N N . VAL A 1 101 ? -13.117 -19.641 -7.699 1 90.94 101 VAL A N 1
ATOM 750 C CA . VAL A 1 101 ? -12.039 -20.625 -7.676 1 90.94 101 VAL A CA 1
ATOM 751 C C . VAL A 1 101 ? -10.844 -20.094 -8.477 1 90.94 101 VAL A C 1
ATOM 753 O O . VAL A 1 101 ? -11.008 -19.625 -9.602 1 90.94 101 VAL A O 1
ATOM 756 N N . PHE A 1 102 ? -9.656 -20.188 -7.824 1 91.94 102 PHE A N 1
ATOM 757 C CA . PHE A 1 102 ? -8.414 -19.766 -8.469 1 91.94 102 PHE A CA 1
ATOM 758 C C . PHE A 1 102 ? -7.441 -20.922 -8.594 1 91.94 102 PHE A C 1
ATOM 760 O O . PHE A 1 102 ? -7.246 -21.672 -7.633 1 91.94 102 PHE A O 1
ATOM 767 N N . ARG A 1 103 ? -6.887 -21.047 -9.766 1 93.12 103 ARG A N 1
ATOM 768 C CA . ARG A 1 103 ? -5.855 -22.047 -10.008 1 93.12 103 ARG A CA 1
ATOM 769 C C . ARG A 1 103 ? -4.598 -21.406 -10.594 1 93.12 103 ARG A C 1
ATOM 771 O O . ARG A 1 103 ? -4.684 -20.531 -11.461 1 93.12 103 ARG A O 1
ATOM 778 N N . PHE A 1 104 ? -3.482 -21.828 -9.992 1 95 104 PHE A N 1
ATOM 779 C CA . PHE A 1 104 ? -2.242 -21.234 -10.477 1 95 104 PHE A CA 1
ATOM 780 C C . PHE A 1 104 ? -1.057 -22.156 -10.188 1 95 104 PHE A C 1
ATOM 782 O O . PHE A 1 104 ? -1.16 -23.078 -9.367 1 95 104 PHE A O 1
ATOM 789 N N . ASN A 1 105 ? 0.001 -21.875 -10.938 1 95.06 105 ASN A N 1
ATOM 790 C CA . ASN A 1 105 ? 1.289 -22.516 -10.711 1 95.06 105 ASN A CA 1
ATOM 791 C C . ASN A 1 105 ? 2.359 -21.5 -10.312 1 95.06 105 ASN A C 1
ATOM 793 O O . ASN A 1 105 ? 2.336 -20.359 -10.766 1 95.06 105 ASN A O 1
ATOM 797 N N . VAL A 1 106 ? 3.281 -21.984 -9.414 1 96.69 106 VAL A N 1
ATOM 798 C CA . VAL A 1 106 ? 4.457 -21.203 -9.031 1 96.69 106 VAL A CA 1
ATOM 799 C C . VAL A 1 106 ? 5.727 -21.938 -9.445 1 96.69 106 VAL A C 1
ATOM 801 O O . VAL A 1 106 ? 6.133 -22.906 -8.797 1 96.69 106 VAL A O 1
ATOM 804 N N . ASP A 1 107 ? 6.273 -21.422 -10.531 1 95.81 107 ASP A N 1
ATOM 805 C CA . ASP A 1 107 ? 7.484 -22.047 -11.055 1 95.81 107 ASP A CA 1
ATOM 806 C C . ASP A 1 107 ? 8.734 -21.438 -10.422 1 95.81 107 ASP A C 1
ATOM 808 O O . ASP A 1 107 ? 8.766 -20.25 -10.117 1 95.81 107 ASP A O 1
ATOM 812 N N . ALA A 1 108 ? 9.781 -22.297 -10.258 1 97.19 108 ALA A N 1
ATOM 813 C CA . ALA A 1 108 ? 11.047 -21.828 -9.703 1 97.19 108 ALA A CA 1
ATOM 814 C C . ALA A 1 108 ? 11.711 -20.812 -10.633 1 97.19 108 ALA A C 1
ATOM 816 O O . ALA A 1 108 ? 12.422 -19.906 -10.172 1 97.19 108 ALA A O 1
ATOM 817 N N . HIS A 1 109 ? 11.43 -20.969 -11.945 1 97.44 109 HIS A N 1
ATOM 818 C CA . HIS A 1 109 ? 12.078 -20.094 -12.922 1 97.44 109 HIS A CA 1
ATOM 819 C C . HIS A 1 109 ? 11.094 -19.672 -14.008 1 97.44 109 HIS A C 1
ATOM 821 O O . HIS A 1 109 ? 11.266 -20.016 -15.18 1 97.44 109 HIS A O 1
ATOM 827 N N . PRO A 1 110 ? 10.148 -18.812 -13.641 1 95.5 110 PRO A N 1
ATOM 828 C CA . PRO A 1 110 ? 9.195 -18.359 -14.648 1 95.5 110 PRO A CA 1
ATOM 829 C C . PRO A 1 110 ? 9.805 -17.344 -15.617 1 95.5 110 PRO A C 1
ATOM 831 O O . PRO A 1 110 ? 10.781 -16.672 -15.273 1 95.5 110 PRO A O 1
ATOM 834 N N . ASN A 1 111 ? 9.203 -17.344 -16.781 1 95.69 111 ASN A N 1
ATOM 835 C CA . ASN A 1 111 ? 9.562 -16.328 -17.781 1 95.69 111 ASN A CA 1
ATOM 836 C C . ASN A 1 111 ? 8.539 -15.195 -17.812 1 95.69 111 ASN A C 1
ATOM 838 O O . ASN A 1 111 ? 7.332 -15.445 -17.75 1 95.69 111 ASN A O 1
ATOM 842 N N . VAL A 1 112 ? 9.078 -13.992 -17.844 1 95 112 VAL A N 1
ATOM 843 C CA . VAL A 1 112 ? 8.227 -12.805 -17.922 1 95 112 VAL A CA 1
ATOM 844 C C . VAL A 1 112 ? 8.656 -11.938 -19.094 1 95 112 VAL A C 1
ATOM 846 O O . VAL A 1 112 ? 9.852 -11.672 -19.266 1 95 112 VAL A O 1
ATOM 849 N N . ASP A 1 113 ? 7.691 -11.516 -19.859 1 92.44 113 ASP A N 1
ATOM 850 C CA . ASP A 1 113 ? 7.988 -10.656 -21 1 92.44 113 ASP A CA 1
ATOM 851 C C . ASP A 1 113 ? 8.094 -9.195 -20.578 1 92.44 113 ASP A C 1
ATOM 853 O O . ASP A 1 113 ? 7.176 -8.656 -19.953 1 92.44 113 ASP A O 1
ATOM 857 N N . LEU A 1 114 ? 9.203 -8.609 -20.906 1 92.31 114 LEU A N 1
ATOM 858 C CA . LEU A 1 114 ? 9.422 -7.188 -20.672 1 92.31 114 LEU A CA 1
ATOM 859 C C . LEU A 1 114 ? 9.367 -6.406 -21.984 1 92.31 114 LEU A C 1
ATOM 861 O O . LEU A 1 114 ? 10.188 -6.625 -22.875 1 92.31 114 LEU A O 1
ATOM 865 N N . HIS A 1 115 ? 8.406 -5.52 -22.078 1 89.56 115 HIS A N 1
ATOM 866 C CA . HIS A 1 115 ? 8.266 -4.695 -23.266 1 89.56 115 HIS A CA 1
ATOM 867 C C . HIS A 1 115 ? 9.07 -3.408 -23.141 1 89.56 115 HIS A C 1
ATOM 869 O O . HIS A 1 115 ? 8.719 -2.521 -22.375 1 89.56 115 HIS A O 1
ATOM 875 N N . LEU A 1 116 ? 10.203 -3.281 -23.75 1 81.31 116 LEU A N 1
ATOM 876 C CA . LEU A 1 116 ? 11.078 -2.119 -23.703 1 81.31 116 LEU A CA 1
ATOM 877 C C . LEU A 1 116 ? 10.562 -1.004 -24.609 1 81.31 116 LEU A C 1
ATOM 879 O O . LEU A 1 116 ? 10.688 0.177 -24.281 1 81.31 116 LEU A O 1
ATOM 883 N N . ASP A 1 117 ? 10.086 -1.356 -25.672 1 77.44 117 ASP A N 1
ATOM 884 C CA . ASP A 1 117 ? 9.414 -0.458 -26.609 1 77.44 117 ASP A CA 1
ATOM 885 C C . ASP A 1 117 ? 8.359 -1.204 -27.422 1 77.44 117 ASP A C 1
ATOM 887 O O . ASP A 1 117 ? 8.047 -2.361 -27.125 1 77.44 117 ASP A O 1
ATOM 891 N N . ASP A 1 118 ? 7.613 -0.474 -28.203 1 74.62 118 ASP A N 1
ATOM 892 C CA . ASP A 1 118 ? 6.508 -1.052 -28.969 1 74.62 118 ASP A CA 1
ATOM 893 C C . ASP A 1 118 ? 6.98 -2.24 -29.797 1 74.62 118 ASP A C 1
ATOM 895 O O . ASP A 1 118 ? 6.195 -3.139 -30.109 1 74.62 118 ASP A O 1
ATOM 899 N N . ALA A 1 119 ? 8.219 -2.307 -30.047 1 80.19 119 ALA A N 1
ATOM 900 C CA . ALA A 1 119 ? 8.664 -3.309 -31.016 1 80.19 119 ALA A CA 1
ATOM 901 C C . ALA A 1 119 ? 9.625 -4.301 -30.359 1 80.19 119 ALA A C 1
ATOM 903 O O . ALA A 1 119 ? 9.984 -5.316 -30.969 1 80.19 119 ALA A O 1
ATOM 904 N N . VAL A 1 120 ? 10.047 -3.971 -29.234 1 84.44 120 VAL A N 1
ATOM 905 C CA . VAL A 1 120 ? 11.078 -4.812 -28.656 1 84.44 120 VAL A CA 1
ATOM 906 C C . VAL A 1 120 ? 10.57 -5.441 -27.359 1 84.44 120 VAL A C 1
ATOM 908 O O . VAL A 1 120 ? 10.195 -4.734 -26.422 1 84.44 120 VAL A O 1
ATOM 911 N N . VAL A 1 121 ? 10.461 -6.809 -27.391 1 89.69 121 VAL A N 1
ATOM 912 C CA . VAL A 1 121 ? 10.094 -7.59 -26.219 1 89.69 121 VAL A CA 1
ATOM 913 C C . VAL A 1 121 ? 11.258 -8.484 -25.797 1 89.69 121 VAL A C 1
ATOM 915 O O . VAL A 1 121 ? 11.875 -9.141 -26.641 1 89.69 121 VAL A O 1
ATOM 918 N N . GLN A 1 122 ? 11.648 -8.375 -24.609 1 92.06 122 GLN A N 1
ATOM 919 C CA . GLN A 1 122 ? 12.672 -9.234 -24.031 1 92.06 122 GLN A CA 1
ATOM 920 C C . GLN A 1 122 ? 12.07 -10.195 -23 1 92.06 122 GLN A C 1
ATOM 922 O O . GLN A 1 122 ? 11.359 -9.773 -22.094 1 92.06 122 GLN A O 1
ATOM 927 N N . SER A 1 123 ? 12.344 -11.484 -23.203 1 93.44 123 SER A N 1
ATOM 928 C CA . SER A 1 123 ? 11.93 -12.469 -22.219 1 93.44 123 SER A CA 1
ATOM 929 C C . SER A 1 123 ? 12.938 -12.562 -21.078 1 93.44 123 SER A C 1
ATOM 931 O O . SER A 1 123 ? 14.133 -12.758 -21.312 1 93.44 123 SER A O 1
ATOM 933 N N . VAL A 1 124 ? 12.492 -12.375 -19.906 1 95.56 124 VAL A N 1
ATOM 934 C CA . VAL A 1 124 ? 13.344 -12.367 -18.734 1 95.56 124 VAL A CA 1
ATOM 935 C C . VAL A 1 124 ? 13.016 -13.57 -17.844 1 95.56 124 VAL A C 1
ATOM 937 O O . VAL A 1 124 ? 11.852 -13.797 -17.5 1 95.56 124 VAL A O 1
ATOM 940 N N . GLU A 1 125 ? 14 -14.328 -17.516 1 96.56 125 GLU A N 1
ATOM 941 C CA . GLU A 1 125 ? 13.82 -15.414 -16.547 1 96.56 125 GLU A CA 1
ATOM 942 C C . GLU A 1 125 ? 14 -14.922 -15.117 1 96.56 125 GLU A C 1
ATOM 944 O O . GLU A 1 125 ? 15.031 -14.328 -14.789 1 96.56 125 GLU A O 1
ATOM 949 N N . LEU A 1 126 ? 13.023 -15.203 -14.305 1 96.19 126 LEU A N 1
ATOM 950 C CA . LEU A 1 126 ? 13.133 -14.867 -12.891 1 96.19 126 LEU A CA 1
ATOM 951 C C . LEU A 1 126 ? 13.641 -16.062 -12.086 1 96.19 126 LEU A C 1
ATOM 953 O O . LEU A 1 126 ? 13.172 -17.188 -12.266 1 96.19 126 LEU A O 1
ATOM 957 N N . ASP A 1 127 ? 14.672 -15.789 -11.289 1 97.19 127 ASP A N 1
ATOM 958 C CA . ASP A 1 127 ? 15.086 -16.797 -10.312 1 97.19 127 ASP A CA 1
ATOM 959 C C . ASP A 1 127 ? 14.375 -16.594 -8.977 1 97.19 127 ASP A C 1
ATOM 961 O O . ASP A 1 127 ? 14.695 -15.68 -8.227 1 97.19 127 ASP A O 1
ATOM 965 N N . GLN A 1 128 ? 13.375 -17.531 -8.742 1 97.69 128 GLN A N 1
ATOM 966 C CA . GLN A 1 128 ? 12.68 -17.453 -7.457 1 97.69 128 GLN A CA 1
ATOM 967 C C . GLN A 1 128 ? 12.602 -18.844 -6.809 1 97.69 128 GLN A C 1
ATOM 969 O O . GLN A 1 128 ? 11.594 -19.172 -6.18 1 97.69 128 GLN A O 1
ATOM 974 N N . GLU A 1 129 ? 13.57 -19.531 -6.934 1 97.88 129 GLU A N 1
ATOM 975 C CA . GLU A 1 129 ? 13.617 -20.906 -6.438 1 97.88 129 GLU A CA 1
ATOM 976 C C . GLU A 1 129 ? 13.375 -20.953 -4.934 1 97.88 129 GLU A C 1
ATOM 978 O O . GLU A 1 129 ? 12.523 -21.703 -4.465 1 97.88 129 GLU A O 1
ATOM 983 N N . SER A 1 130 ? 14.156 -20.156 -4.184 1 97.88 130 SER A N 1
ATOM 984 C CA . SER A 1 130 ? 14.008 -20.141 -2.73 1 97.88 130 SER A CA 1
ATOM 985 C C . SER A 1 130 ? 12.609 -19.703 -2.32 1 97.88 130 SER A C 1
ATOM 987 O O . SER A 1 130 ? 12.008 -20.281 -1.413 1 97.88 130 SER A O 1
ATOM 989 N N . ASP A 1 131 ? 12.109 -18.688 -3.004 1 97.06 131 ASP A N 1
ATOM 990 C CA . ASP A 1 131 ? 10.781 -18.188 -2.67 1 97.06 131 ASP A CA 1
ATOM 991 C C . ASP A 1 131 ? 9.695 -19.188 -3.023 1 97.06 131 ASP A C 1
ATOM 993 O O . ASP A 1 131 ? 8.703 -19.328 -2.301 1 97.06 131 ASP A O 1
ATOM 997 N N . ALA A 1 132 ? 9.891 -19.859 -4.105 1 97.56 132 ALA A N 1
ATOM 998 C CA . ALA A 1 132 ? 8.938 -20.891 -4.508 1 97.56 132 ALA A CA 1
ATOM 999 C C . ALA A 1 132 ? 8.875 -22.016 -3.477 1 97.56 132 ALA A C 1
ATOM 1001 O O . ALA A 1 132 ? 7.793 -22.5 -3.148 1 97.56 132 ALA A O 1
ATOM 1002 N N . ALA A 1 133 ? 10.008 -22.391 -2.984 1 97.62 133 ALA A N 1
ATOM 1003 C CA . ALA A 1 133 ? 10.062 -23.422 -1.952 1 97.62 133 ALA A CA 1
ATOM 1004 C C . ALA A 1 133 ? 9.383 -22.953 -0.667 1 97.62 133 ALA A C 1
ATOM 1006 O O . ALA A 1 133 ? 8.633 -23.703 -0.042 1 97.62 133 ALA A O 1
ATOM 1007 N N . ASP A 1 134 ? 9.664 -21.766 -0.268 1 97.75 134 ASP A N 1
ATOM 1008 C CA . ASP A 1 134 ? 9.047 -21.188 0.924 1 97.75 134 ASP A CA 1
ATOM 1009 C C . ASP A 1 134 ? 7.531 -21.094 0.768 1 97.75 134 ASP A C 1
ATOM 1011 O O . ASP A 1 134 ? 6.789 -21.328 1.722 1 97.75 134 ASP A O 1
ATOM 1015 N N . PHE A 1 135 ? 7.113 -20.766 -0.375 1 97.62 135 PHE A N 1
ATOM 1016 C CA . PHE A 1 135 ? 5.684 -20.672 -0.66 1 97.62 135 PHE A CA 1
ATOM 1017 C C . PHE A 1 135 ? 5.023 -22.047 -0.513 1 97.62 135 PHE A C 1
ATOM 1019 O O . PHE A 1 135 ? 3.928 -22.156 0.045 1 97.62 135 PHE A O 1
ATOM 1026 N N . ALA A 1 136 ? 5.664 -22.984 -1.006 1 96 136 ALA A N 1
ATOM 1027 C CA . ALA A 1 136 ? 5.141 -24.344 -0.874 1 96 136 ALA A CA 1
ATOM 1028 C C . ALA A 1 136 ? 4.957 -24.719 0.594 1 96 136 ALA A C 1
ATOM 1030 O O . ALA A 1 136 ? 3.949 -25.328 0.967 1 96 136 ALA A O 1
ATOM 1031 N N . GLU A 1 137 ? 5.875 -24.359 1.363 1 96.06 137 GLU A N 1
ATOM 1032 C CA . GLU A 1 137 ? 5.77 -24.625 2.795 1 96.06 137 GLU A CA 1
ATOM 1033 C C . GLU A 1 137 ? 4.605 -23.859 3.412 1 96.06 137 GLU A C 1
ATOM 1035 O O . GLU A 1 137 ? 3.859 -24.406 4.23 1 96.06 137 GLU A O 1
ATOM 1040 N N . PHE A 1 138 ? 4.539 -22.672 3.043 1 96.75 138 PHE A N 1
ATOM 1041 C CA . PHE A 1 138 ? 3.43 -21.859 3.514 1 96.75 138 PHE A CA 1
ATOM 1042 C C . PHE A 1 138 ? 2.094 -22.5 3.158 1 96.75 138 PHE A C 1
ATOM 1044 O O . PHE A 1 138 ? 1.205 -22.609 4.008 1 96.75 138 PHE A O 1
ATOM 1051 N N . MET A 1 139 ? 1.963 -22.875 1.914 1 95.44 139 MET A N 1
ATOM 1052 C CA . MET A 1 139 ? 0.711 -23.453 1.442 1 95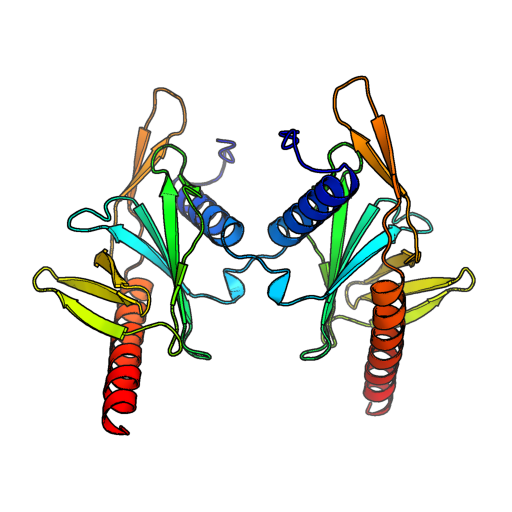.44 139 MET A CA 1
ATOM 1053 C C . MET A 1 139 ? 0.392 -24.75 2.195 1 95.44 139 MET A C 1
ATOM 1055 O O . MET A 1 139 ? -0.767 -25.016 2.518 1 95.44 139 MET A O 1
ATO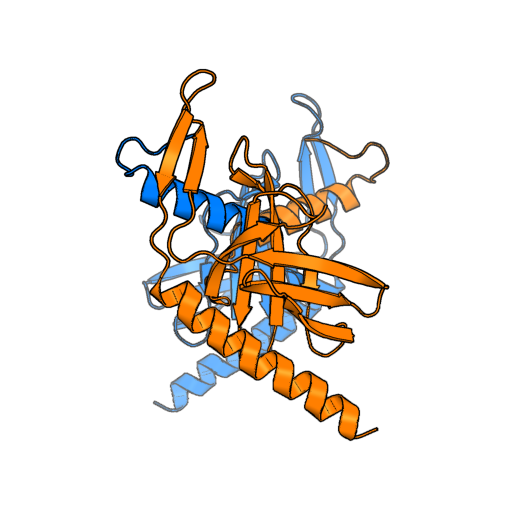M 1059 N N . HIS A 1 140 ? 1.374 -25.5 2.414 1 92.38 140 HIS A N 1
ATOM 1060 C CA . HIS A 1 140 ? 1.187 -26.719 3.191 1 92.38 140 HIS A CA 1
AT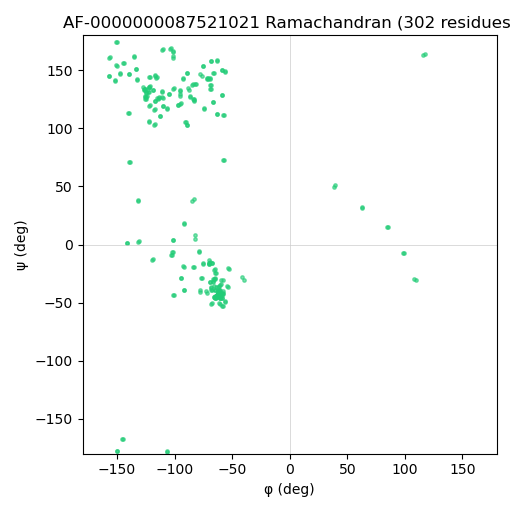OM 1061 C C . HIS A 1 140 ? 0.638 -26.406 4.578 1 92.38 140 HIS A C 1
ATOM 1063 O O . HIS A 1 140 ? -0.309 -27.062 5.035 1 92.38 140 HIS A O 1
ATOM 1069 N N . HIS A 1 141 ? 1.197 -25.453 5.199 1 91.88 141 HIS A N 1
ATOM 1070 C CA . HIS A 1 141 ? 0.743 -25.047 6.523 1 91.88 141 HIS A CA 1
ATOM 1071 C C . HIS A 1 141 ? -0.667 -24.469 6.469 1 91.88 141 HIS A C 1
ATOM 1073 O O . HIS A 1 141 ? -1.494 -24.766 7.336 1 91.88 141 HIS A O 1
ATOM 1079 N N . PHE A 1 142 ? -0.866 -23.656 5.527 1 92.81 142 PHE A N 1
ATOM 1080 C CA . PHE A 1 142 ? -2.16 -23 5.367 1 92.81 142 PHE A CA 1
ATOM 1081 C C . PHE A 1 142 ? -3.264 -24.031 5.156 1 92.81 142 PHE A C 1
ATOM 1083 O O . PHE A 1 142 ? -4.336 -23.938 5.754 1 92.81 142 PHE A O 1
ATOM 1090 N N . MET A 1 143 ? -3.004 -25.016 4.379 1 87.88 143 MET A N 1
ATOM 1091 C CA . MET A 1 143 ? -3.936 -26.109 4.117 1 87.88 143 MET A CA 1
ATOM 1092 C C . MET A 1 143 ? -4.254 -26.875 5.398 1 87.88 143 MET A C 1
ATOM 1094 O O . MET A 1 143 ? -5.402 -27.25 5.637 1 87.88 143 MET A O 1
ATOM 1098 N N . ASN A 1 144 ? -3.305 -27.078 6.176 1 85.81 144 ASN A N 1
ATOM 1099 C CA . ASN A 1 144 ? -3.475 -27.812 7.418 1 85.81 144 ASN A CA 1
ATOM 1100 C C . ASN A 1 144 ? -4.312 -27.031 8.43 1 85.81 144 ASN A C 1
ATOM 1102 O O . ASN A 1 144 ? -5.051 -27.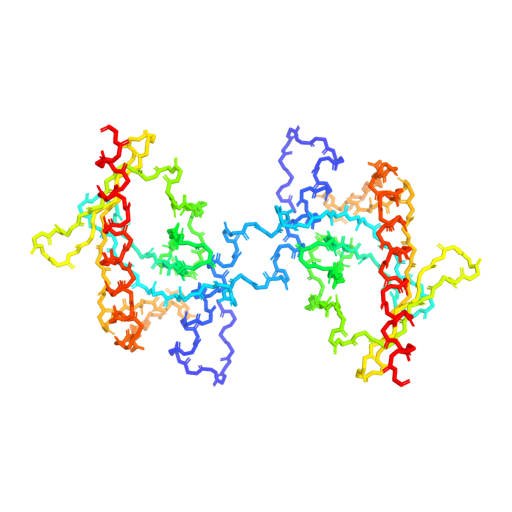625 9.219 1 85.81 144 ASN A O 1
ATOM 1106 N N . THR A 1 145 ? -4.184 -25.734 8.367 1 80.5 145 THR A N 1
ATOM 1107 C CA . THR A 1 145 ? -4.941 -24.891 9.289 1 80.5 145 THR A CA 1
ATOM 1108 C C . THR A 1 145 ? -6.422 -24.875 8.914 1 80.5 145 THR A C 1
ATOM 1110 O O . THR A 1 145 ? -7.289 -24.891 9.789 1 80.5 145 THR A O 1
ATOM 1113 N N . ILE A 1 146 ? -6.699 -24.828 7.734 1 78.44 146 ILE A N 1
ATOM 1114 C CA . ILE A 1 146 ? -8.078 -24.812 7.262 1 78.44 146 ILE A CA 1
ATOM 1115 C C . ILE A 1 146 ? -8.734 -26.156 7.539 1 78.44 146 ILE A C 1
ATOM 1117 O O . ILE A 1 146 ? -9.891 -26.219 7.977 1 78.44 146 ILE A O 1
ATOM 1121 N N . GLU A 1 147 ? -8.031 -27.203 7.105 1 67.62 147 GLU A N 1
ATOM 1122 C CA . GLU A 1 147 ? -8.555 -28.547 7.363 1 67.62 147 GLU A CA 1
ATOM 1123 C C . GLU A 1 147 ? -8.758 -28.781 8.859 1 67.62 147 GLU A C 1
ATOM 1125 O O . GLU A 1 147 ? -9.695 -29.469 9.258 1 67.62 147 GLU A O 1
ATOM 1130 N N . GLY A 1 148 ? -7.793 -28.328 9.562 1 57.78 148 GLY A N 1
ATOM 1131 C CA . GLY A 1 148 ? -7.949 -28.484 11 1 57.78 148 GLY A CA 1
ATOM 1132 C C . GLY A 1 148 ? -9.102 -27.672 11.562 1 57.78 148 GLY A C 1
ATOM 1133 O O . GLY A 1 148 ? -9.656 -28.031 12.609 1 57.78 148 GLY A O 1
ATOM 1134 N N . THR A 1 149 ? -9.305 -26.547 11.023 1 50.72 149 THR A N 1
ATOM 1135 C CA . THR A 1 149 ? -10.445 -25.766 11.484 1 50.72 149 THR A CA 1
ATOM 1136 C C . THR A 1 149 ? -11.758 -26.453 11.109 1 50.72 149 THR A C 1
ATOM 1138 O O . THR A 1 149 ? -12.758 -26.312 11.812 1 50.72 149 THR A O 1
ATOM 1141 N N . GLU A 1 150 ? -11.844 -27.156 10.023 1 47.44 150 GLU A N 1
ATOM 1142 C CA . GLU A 1 150 ? -13.062 -27.891 9.672 1 47.44 150 GLU A CA 1
ATOM 1143 C C . GLU A 1 150 ? -13.344 -29.016 10.664 1 47.44 150 GLU A C 1
ATOM 1145 O O . GLU A 1 150 ? -14.492 -29.453 10.797 1 47.44 150 GLU A O 1
ATOM 1150 N N . ASN A 1 151 ? -12.398 -29.578 11.242 1 37.03 151 ASN A N 1
ATOM 1151 C CA . ASN A 1 151 ? -12.734 -30.625 12.211 1 37.03 151 ASN A CA 1
ATOM 1152 C C . ASN A 1 151 ? -13.258 -30.031 13.516 1 37.03 151 ASN A C 1
ATOM 1154 O O . ASN A 1 151 ? -13.523 -30.766 14.469 1 37.03 151 ASN A O 1
ATOM 1158 N N . PHE A 1 152 ? -13.062 -28.844 13.719 1 31.97 152 PHE A N 1
ATOM 1159 C CA . PHE A 1 152 ? -13.727 -28.406 14.945 1 31.97 152 PHE A CA 1
ATOM 1160 C C . PHE A 1 152 ? -15.195 -28.109 14.688 1 31.97 152 PHE A C 1
ATOM 1162 O O . PHE A 1 152 ? -15.844 -27.438 15.492 1 31.97 152 PHE A O 1
ATOM 1169 N N . VAL A 1 153 ? -15.633 -28.391 13.469 1 29.38 153 VAL A N 1
ATOM 1170 C CA . VAL A 1 153 ? -17.094 -28.297 13.5 1 29.38 153 VAL A CA 1
ATOM 1171 C C . VAL A 1 153 ? -17.672 -29.562 14.125 1 29.38 153 VAL A C 1
ATOM 1173 O O . VAL A 1 153 ? -17.125 -30.641 13.977 1 29.38 153 VAL A O 1
ATOM 1176 N N . MET B 1 1 ? 7.848 2.547 -20.812 1 45.16 1 MET B N 1
ATOM 1177 C CA . MET B 1 1 ? 8.227 2.141 -19.453 1 45.16 1 MET B CA 1
ATOM 1178 C C . MET B 1 1 ? 9.562 2.76 -19.062 1 45.16 1 MET B C 1
ATOM 1180 O O . MET B 1 1 ? 10.484 2.83 -19.875 1 45.16 1 MET B O 1
ATOM 1184 N N . ASP B 1 2 ? 9.555 3.717 -18.125 1 48.94 2 ASP B N 1
ATOM 1185 C CA . ASP B 1 2 ? 10.82 4.348 -17.75 1 48.94 2 ASP B CA 1
ATOM 1186 C C . ASP B 1 2 ? 11.82 3.314 -17.25 1 48.94 2 ASP B C 1
ATOM 1188 O O . ASP B 1 2 ? 11.781 2.924 -16.078 1 48.94 2 ASP B O 1
ATOM 1192 N N . THR B 1 3 ? 12.312 2.562 -18.188 1 57.38 3 THR B N 1
ATOM 1193 C CA . THR B 1 3 ? 13.422 1.694 -17.797 1 57.38 3 THR B CA 1
ATOM 1194 C C . THR B 1 3 ? 14.625 2.52 -17.359 1 57.38 3 THR B C 1
ATOM 1196 O O . THR B 1 3 ? 14.992 3.492 -18.016 1 57.38 3 THR B O 1
ATOM 1199 N N . ARG B 1 4 ? 14.844 2.383 -16.125 1 60.38 4 ARG B N 1
ATOM 1200 C CA . ARG B 1 4 ? 16.094 3.018 -15.695 1 60.38 4 ARG B CA 1
ATOM 1201 C C . ARG B 1 4 ? 17.281 2.469 -16.469 1 60.38 4 ARG B C 1
ATOM 1203 O O . ARG B 1 4 ? 17.469 1.254 -16.562 1 60.38 4 ARG B O 1
ATOM 1210 N N . PRO B 1 5 ? 17.906 3.227 -17.312 1 62.88 5 PRO B N 1
ATOM 1211 C CA . PRO B 1 5 ? 18.969 2.787 -18.219 1 62.88 5 PRO B CA 1
ATOM 1212 C C . PRO B 1 5 ? 19.953 1.824 -17.547 1 62.88 5 PRO B C 1
ATOM 1214 O O . PRO B 1 5 ? 20.5 0.944 -18.203 1 62.88 5 PRO B O 1
ATOM 1217 N N . ASP B 1 6 ? 20.188 1.859 -16.266 1 72.31 6 ASP B N 1
ATOM 1218 C CA . ASP B 1 6 ? 21.25 1.093 -15.625 1 72.31 6 ASP B CA 1
ATOM 1219 C C . ASP B 1 6 ? 20.688 -0.153 -14.945 1 72.31 6 ASP B C 1
ATOM 1221 O O . ASP B 1 6 ? 21.453 -0.959 -14.398 1 72.31 6 ASP B O 1
ATOM 1225 N N . GLU B 1 7 ? 19.453 -0.333 -15.117 1 81.56 7 GLU B N 1
ATOM 1226 C CA . GLU B 1 7 ? 18.875 -1.479 -14.422 1 81.56 7 GLU B CA 1
ATOM 1227 C C . GLU B 1 7 ? 18.828 -2.705 -15.328 1 81.56 7 GLU B C 1
ATOM 1229 O O . GLU B 1 7 ? 18.438 -2.609 -16.484 1 81.56 7 GLU B O 1
ATOM 1234 N N . ASN B 1 8 ? 19.5 -3.83 -14.891 1 90.19 8 ASN B N 1
ATOM 1235 C CA . ASN B 1 8 ? 19.375 -5.062 -15.664 1 90.19 8 ASN B CA 1
ATOM 1236 C C . ASN B 1 8 ? 17.906 -5.465 -15.82 1 90.19 8 ASN B C 1
ATOM 1238 O O . ASN B 1 8 ? 17.062 -5.09 -15.008 1 90.19 8 ASN B O 1
ATOM 1242 N N . PRO B 1 9 ? 17.609 -6.07 -16.875 1 90.31 9 PRO B N 1
ATOM 1243 C CA . PRO B 1 9 ? 16.219 -6.406 -17.188 1 90.31 9 PRO B CA 1
ATOM 1244 C C . PRO B 1 9 ? 15.531 -7.172 -16.062 1 90.31 9 PRO B C 1
ATOM 1246 O O . PRO B 1 9 ? 14.344 -6.961 -15.812 1 90.31 9 PRO B O 1
ATOM 1249 N N . THR B 1 10 ? 16.25 -8.047 -15.367 1 92.69 10 THR B N 1
ATOM 1250 C CA . THR B 1 10 ? 15.672 -8.805 -14.266 1 92.69 10 THR B CA 1
ATOM 1251 C C . THR B 1 10 ? 15.258 -7.879 -13.125 1 92.69 10 THR B C 1
ATOM 1253 O O . THR B 1 10 ? 14.164 -8.008 -12.578 1 92.69 10 THR B O 1
ATOM 1256 N N . ASP B 1 11 ? 16.078 -6.984 -12.781 1 92.88 11 ASP B N 1
ATOM 1257 C CA . ASP B 1 11 ? 15.781 -6.02 -11.734 1 92.88 11 ASP B CA 1
ATOM 1258 C C . ASP B 1 11 ? 14.578 -5.152 -12.117 1 92.88 11 ASP B C 1
ATOM 1260 O O . ASP B 1 11 ? 13.758 -4.816 -11.266 1 92.88 11 ASP B O 1
ATOM 1264 N N . THR B 1 12 ? 14.562 -4.887 -13.391 1 92.25 12 THR B N 1
ATOM 1265 C CA . THR B 1 12 ? 13.445 -4.086 -13.883 1 92.25 12 THR B CA 1
ATOM 1266 C C . THR B 1 12 ? 12.125 -4.832 -13.719 1 92.25 12 THR B C 1
ATOM 1268 O O . THR B 1 12 ? 11.148 -4.266 -13.234 1 92.25 12 THR B O 1
ATOM 1271 N N . VAL B 1 13 ? 12.094 -6.074 -14.055 1 93.5 13 VAL B N 1
ATOM 1272 C CA . VAL B 1 13 ? 10.883 -6.887 -13.953 1 93.5 13 VAL B CA 1
ATOM 1273 C C . VAL B 1 13 ? 10.461 -6.996 -12.492 1 93.5 13 VAL B C 1
ATOM 1275 O O . VAL B 1 13 ? 9.289 -6.797 -12.156 1 93.5 13 VAL B O 1
ATOM 1278 N N . LYS B 1 14 ? 11.406 -7.238 -11.617 1 92.88 14 LYS B N 1
ATOM 1279 C CA . LYS B 1 14 ? 11.102 -7.355 -10.195 1 92.88 14 LYS B CA 1
ATOM 1280 C C . LYS B 1 14 ? 10.5 -6.059 -9.648 1 92.88 14 LYS B C 1
ATOM 1282 O O . LYS B 1 14 ? 9.5 -6.086 -8.93 1 92.88 14 LYS B O 1
ATOM 1287 N N . ARG B 1 15 ? 11.117 -5.039 -10.016 1 90.56 15 ARG B N 1
ATOM 1288 C CA . ARG B 1 15 ? 10.625 -3.738 -9.57 1 90.56 15 ARG B CA 1
ATOM 1289 C C . ARG B 1 15 ? 9.203 -3.498 -10.055 1 90.56 15 ARG B C 1
ATOM 1291 O O . ARG B 1 15 ? 8.336 -3.09 -9.281 1 90.56 15 ARG B O 1
ATOM 1298 N N . LEU B 1 16 ? 8.977 -3.785 -11.32 1 90.56 16 LEU B N 1
ATOM 1299 C CA . LEU B 1 16 ? 7.656 -3.547 -11.898 1 90.56 16 LEU B CA 1
ATOM 1300 C C . LEU B 1 16 ? 6.605 -4.434 -11.242 1 90.56 16 LEU B C 1
ATOM 1302 O O . LEU B 1 16 ? 5.492 -3.979 -10.953 1 90.56 16 LEU B O 1
ATOM 1306 N N . LEU B 1 17 ? 6.934 -5.652 -10.945 1 92.75 17 LEU B N 1
ATOM 1307 C CA . LEU B 1 17 ? 6 -6.566 -10.289 1 92.75 17 LEU B CA 1
ATOM 1308 C C . LEU B 1 17 ? 5.711 -6.117 -8.859 1 92.75 17 LEU B C 1
ATOM 1310 O O . LEU B 1 17 ? 4.562 -6.172 -8.406 1 92.75 17 LEU B O 1
ATOM 1314 N N . HIS B 1 18 ? 6.688 -5.625 -8.133 1 91.25 18 HIS B N 1
ATOM 1315 C CA . HIS B 1 18 ? 6.492 -5.098 -6.785 1 91.25 18 HIS B CA 1
ATOM 1316 C C . HIS B 1 18 ? 5.57 -3.879 -6.801 1 91.25 18 HIS B C 1
ATOM 1318 O O . HIS B 1 18 ? 4.656 -3.777 -5.98 1 91.25 18 HIS B O 1
ATOM 1324 N N . GLU B 1 19 ? 5.828 -3.08 -7.73 1 86.75 19 GLU B N 1
ATOM 1325 C CA . GLU B 1 19 ? 5.012 -1.879 -7.855 1 86.75 19 GLU B CA 1
ATOM 1326 C C . GLU B 1 19 ? 3.561 -2.229 -8.172 1 86.75 19 GLU B C 1
ATOM 1328 O O . GLU B 1 19 ? 2.637 -1.626 -7.621 1 86.75 19 GLU B O 1
ATOM 1333 N N . ALA B 1 20 ? 3.361 -3.164 -9.117 1 89.25 20 ALA B N 1
ATOM 1334 C CA . ALA B 1 20 ? 2.018 -3.6 -9.484 1 89.25 20 ALA B CA 1
ATOM 1335 C C . ALA B 1 20 ? 1.285 -4.191 -8.281 1 89.25 20 ALA B C 1
ATOM 1337 O O . ALA B 1 20 ? 0.115 -3.881 -8.047 1 89.25 20 ALA B O 1
ATOM 1338 N N . PHE B 1 21 ? 1.989 -5.004 -7.492 1 92.06 21 PHE B N 1
ATOM 1339 C CA . PHE B 1 21 ? 1.421 -5.59 -6.281 1 92.06 21 PHE B CA 1
ATOM 1340 C C . PHE B 1 21 ? 1.015 -4.5 -5.293 1 92.06 21 PHE B C 1
ATOM 1342 O O . PHE B 1 21 ? -0.127 -4.473 -4.832 1 92.06 21 PHE B O 1
ATOM 1349 N N . ASP B 1 22 ? 1.856 -3.613 -5.008 1 87.25 22 ASP B N 1
ATOM 1350 C CA . ASP B 1 22 ? 1.638 -2.557 -4.027 1 87.25 22 ASP B CA 1
ATOM 1351 C C . ASP B 1 22 ? 0.446 -1.685 -4.414 1 87.25 22 ASP B C 1
ATOM 1353 O O . ASP B 1 22 ? -0.322 -1.253 -3.551 1 87.25 22 ASP B O 1
ATOM 1357 N N . ALA B 1 23 ? 0.344 -1.545 -5.656 1 83.31 23 ALA B N 1
ATOM 1358 C CA . ALA B 1 23 ? -0.702 -0.649 -6.145 1 83.31 23 ALA B CA 1
ATOM 1359 C C . ALA B 1 23 ? -2.086 -1.25 -5.922 1 83.31 23 ALA B C 1
ATOM 1361 O O . ALA B 1 23 ? -3.096 -0.543 -5.984 1 83.31 23 ALA B O 1
ATOM 1362 N N . GLN B 1 24 ? -2.188 -2.551 -5.664 1 85.81 24 GLN B N 1
ATOM 1363 C CA . GLN B 1 24 ? -3.479 -3.23 -5.605 1 85.81 24 GLN B CA 1
ATOM 1364 C C . GLN B 1 24 ? -3.912 -3.461 -4.16 1 85.81 24 GLN B C 1
ATOM 1366 O O . GLN B 1 24 ? -5.043 -3.885 -3.906 1 85.81 24 GLN B O 1
ATOM 1371 N N . ILE B 1 25 ? -3.08 -3.172 -3.236 1 83.81 25 ILE B N 1
ATOM 1372 C CA . ILE B 1 25 ? -3.361 -3.391 -1.822 1 83.81 25 ILE B CA 1
ATOM 1373 C C . ILE B 1 25 ? -3.48 -2.049 -1.105 1 83.81 25 ILE B C 1
ATOM 1375 O O . ILE B 1 25 ? -2.477 -1.372 -0.869 1 83.81 25 ILE B O 1
ATOM 1379 N N . PRO B 1 26 ? -4.691 -1.751 -0.703 1 78.19 26 PRO B N 1
ATOM 1380 C CA . PRO B 1 26 ? -4.84 -0.469 -0.011 1 78.19 26 PRO B CA 1
ATOM 1381 C C . PRO B 1 26 ? -4.172 -0.457 1.361 1 78.19 26 PRO B C 1
ATOM 1383 O O . PRO B 1 26 ? -4.203 -1.462 2.076 1 78.19 26 PRO B O 1
ATOM 1386 N N . ASN B 1 27 ? -3.479 0.59 1.73 1 77 27 ASN B N 1
ATOM 1387 C CA . ASN B 1 27 ? -2.895 0.779 3.055 1 77 27 ASN B CA 1
ATOM 1388 C C . ASN B 1 27 ? -3.836 1.545 3.979 1 77 27 ASN B C 1
ATOM 1390 O O . ASN B 1 27 ? -3.666 1.528 5.199 1 77 27 ASN B O 1
ATOM 1394 N N . PHE B 1 28 ? -4.73 2.186 3.404 1 66.94 28 PHE B N 1
ATOM 1395 C CA . PHE B 1 28 ? -5.52 3.111 4.207 1 66.94 28 PHE B CA 1
ATOM 1396 C C . PHE B 1 28 ? -6.438 2.354 5.16 1 66.94 28 PHE B C 1
ATOM 1398 O O . PHE B 1 28 ? -6.902 2.912 6.156 1 66.94 28 PHE B O 1
ATOM 1405 N N . ALA B 1 29 ? -6.574 1.07 4.832 1 74.44 29 ALA B N 1
ATOM 1406 C CA . ALA B 1 29 ? -7.355 0.274 5.773 1 74.44 29 ALA B CA 1
ATOM 1407 C C . ALA B 1 29 ? -6.633 0.129 7.109 1 74.44 29 ALA B C 1
ATOM 1409 O O . ALA B 1 29 ? -7.254 -0.17 8.133 1 74.44 29 ALA B O 1
ATOM 1410 N N . SER B 1 30 ? -5.406 0.424 7.09 1 83.88 30 SER B N 1
ATOM 1411 C CA . SER B 1 30 ? -4.582 0.226 8.273 1 83.88 30 SER B CA 1
ATOM 1412 C C . SER B 1 30 ? -4.324 1.545 9 1 83.88 30 SER B C 1
ATOM 1414 O O . SER B 1 30 ? -3.824 1.556 10.125 1 83.88 30 SER B O 1
ATOM 1416 N N . TYR B 1 31 ? -4.695 2.66 8.383 1 92.12 31 TYR B N 1
ATOM 1417 C CA . TYR B 1 31 ? -4.43 3.99 8.922 1 92.12 31 TYR B CA 1
ATOM 1418 C C . TYR B 1 31 ? -5.68 4.859 8.875 1 92.12 31 TYR B C 1
ATOM 1420 O O . TYR B 1 31 ? -6.465 4.777 7.926 1 92.12 31 TYR B O 1
ATOM 1428 N N . ASN B 1 32 ? -5.867 5.664 9.914 1 94.69 32 ASN B N 1
ATOM 1429 C CA . ASN B 1 32 ? -6.707 6.848 9.75 1 94.69 32 ASN B CA 1
ATOM 1430 C C . ASN B 1 32 ? -5.977 7.953 9 1 94.69 32 ASN B C 1
ATOM 1432 O O . ASN B 1 32 ? -4.754 8.078 9.102 1 94.69 32 ASN B O 1
ATOM 1436 N N . LEU B 1 33 ? -6.707 8.688 8.211 1 96.31 33 LEU B N 1
ATOM 1437 C CA . LEU B 1 33 ? -6.047 9.68 7.367 1 96.31 33 LEU B CA 1
ATOM 1438 C C . LEU B 1 33 ? -6.566 11.078 7.66 1 96.31 33 LEU B C 1
ATOM 1440 O O . LEU B 1 33 ? -7.766 11.266 7.895 1 96.31 33 LEU B O 1
ATOM 1444 N N . VAL B 1 34 ? -5.668 12.039 7.586 1 97.31 34 VAL B N 1
ATOM 1445 C CA . VAL B 1 34 ? -6.031 13.453 7.625 1 97.31 34 VAL B CA 1
ATOM 1446 C C . VAL B 1 34 ? -5.191 14.227 6.613 1 97.31 34 VAL B C 1
ATOM 1448 O O . VAL B 1 34 ? -4.039 13.875 6.352 1 97.31 34 VAL B O 1
ATOM 1451 N N . ALA B 1 35 ? -5.82 15.234 6.066 1 97 35 ALA B N 1
ATOM 1452 C CA . ALA B 1 35 ? -5.066 16.188 5.266 1 97 35 ALA B CA 1
ATOM 1453 C C . ALA B 1 35 ? -4.371 17.219 6.148 1 97 35 ALA B C 1
ATOM 1455 O O . ALA B 1 35 ? -4.945 17.688 7.137 1 97 35 ALA B O 1
ATOM 1456 N N . ALA B 1 36 ? -3.137 17.5 5.758 1 96.25 36 ALA B N 1
ATOM 1457 C CA . ALA B 1 36 ? -2.348 18.484 6.508 1 96.25 36 ALA B CA 1
ATOM 1458 C C . ALA B 1 36 ? -1.626 19.438 5.566 1 96.25 36 ALA B C 1
ATOM 1460 O O . ALA B 1 36 ? -1.498 19.172 4.371 1 96.25 36 ALA B O 1
ATOM 1461 N N . VAL B 1 37 ? -1.223 20.562 6.141 1 93.44 37 VAL B N 1
ATOM 1462 C CA . VAL B 1 37 ? -0.438 21.547 5.398 1 93.44 37 VAL B CA 1
ATOM 1463 C C . VAL B 1 37 ? 0.864 21.828 6.141 1 93.44 37 VAL B C 1
ATOM 1465 O O . VAL B 1 37 ? 0.852 22.125 7.336 1 93.44 37 VAL B O 1
ATOM 1468 N N . GLY B 1 38 ? 1.953 21.703 5.359 1 91.19 38 GLY B N 1
ATOM 1469 C CA . GLY B 1 38 ? 3.256 21.984 5.934 1 91.19 38 GLY B CA 1
ATOM 1470 C C . GLY B 1 38 ? 3.436 23.453 6.293 1 91.19 38 GLY B C 1
ATOM 1471 O O . GLY B 1 38 ? 2.883 24.328 5.629 1 91.19 38 GLY B O 1
ATOM 1472 N N . LEU B 1 39 ? 4.246 23.578 7.398 1 84.75 39 LEU B N 1
ATOM 1473 C CA . LEU B 1 39 ? 4.586 24.922 7.848 1 84.75 39 LEU B CA 1
ATOM 1474 C C . LEU B 1 39 ? 6.059 25.219 7.602 1 84.75 39 LEU B C 1
ATOM 1476 O O . LEU B 1 39 ? 6.863 24.297 7.426 1 84.75 39 LEU B O 1
ATOM 1480 N N . ALA B 1 40 ? 6.406 26.5 7.734 1 64.19 40 ALA B N 1
ATOM 1481 C CA . ALA B 1 40 ? 7.754 27.047 7.859 1 64.19 40 ALA B CA 1
ATOM 1482 C C . ALA B 1 40 ? 8.727 26.312 6.938 1 64.19 40 ALA B C 1
ATOM 1484 O O . ALA B 1 40 ? 9.789 25.875 7.379 1 64.19 40 ALA B O 1
ATOM 1485 N N . GLY B 1 41 ? 8.609 26.078 5.727 1 61.72 41 GLY B N 1
ATOM 1486 C CA . GLY B 1 41 ? 9.578 25.469 4.82 1 61.72 41 GLY B CA 1
ATOM 1487 C C . GLY B 1 41 ? 9.211 24.062 4.395 1 61.72 41 GLY B C 1
ATOM 1488 O O . GLY B 1 41 ? 9.805 23.516 3.465 1 61.72 41 GLY B O 1
ATOM 1489 N N . SER B 1 42 ? 8.539 23.344 5.199 1 63.66 42 SER B N 1
ATOM 1490 C CA . SER B 1 42 ? 7.988 22.047 4.809 1 63.66 42 SER B CA 1
ATOM 1491 C C . SER B 1 42 ? 6.641 22.203 4.117 1 63.66 42 SER B C 1
ATOM 1493 O O . SER B 1 42 ? 5.75 21.375 4.281 1 63.66 42 SER B O 1
ATOM 1495 N N . GLY B 1 43 ? 6.586 23.172 3.4 1 71.12 43 GLY B N 1
ATOM 1496 C CA . GLY B 1 43 ? 5.305 23.578 2.84 1 71.12 43 GLY B CA 1
ATOM 1497 C C . GLY B 1 43 ? 4.707 22.531 1.916 1 71.12 43 GLY B C 1
ATOM 1498 O O . GLY B 1 43 ? 5.355 21.531 1.592 1 71.12 43 GLY B O 1
ATOM 1499 N N . GLY B 1 44 ? 3.395 22.672 1.763 1 88.94 44 GLY B N 1
ATOM 1500 C CA . GLY B 1 44 ? 2.664 21.891 0.779 1 88.94 44 GLY B CA 1
ATOM 1501 C C . GLY B 1 44 ? 1.653 20.938 1.4 1 88.94 44 GLY B C 1
ATOM 1502 O O . GLY B 1 44 ? 1.65 20.75 2.617 1 88.94 44 GLY B O 1
ATOM 1503 N N . LEU B 1 45 ? 0.824 20.531 0.585 1 94.62 45 LEU B N 1
ATOM 1504 C CA . LEU B 1 45 ? -0.224 19.578 0.962 1 94.62 45 LEU B CA 1
ATOM 1505 C C . LEU B 1 45 ? 0.367 18.219 1.285 1 94.62 45 LEU B C 1
ATOM 1507 O O . LEU B 1 45 ? 1.25 17.734 0.573 1 94.62 45 LEU B O 1
ATOM 1511 N N . LYS B 1 46 ? -0.094 17.641 2.41 1 95.56 46 LYS B N 1
ATOM 1512 C CA . LYS B 1 46 ? 0.292 16.297 2.822 1 95.56 46 LYS B CA 1
ATOM 1513 C C . LYS B 1 46 ? -0.926 15.477 3.24 1 95.56 46 LYS B C 1
ATOM 1515 O O . LYS B 1 46 ? -1.927 16.031 3.697 1 95.56 46 LYS B O 1
ATOM 1520 N N . VAL B 1 47 ? -0.812 14.242 3.061 1 96.44 47 VAL B N 1
ATOM 1521 C CA . VAL B 1 47 ? -1.698 13.297 3.738 1 96.44 47 VAL B CA 1
ATOM 1522 C C . VAL B 1 47 ? -0.945 12.602 4.871 1 96.44 47 VAL B C 1
ATOM 1524 O O . VAL B 1 47 ? 0.169 12.117 4.676 1 96.44 47 VAL B O 1
ATOM 1527 N N . ILE B 1 48 ? -1.524 12.602 6.031 1 96.62 48 ILE B N 1
ATOM 1528 C CA . ILE B 1 48 ? -0.936 11.938 7.191 1 96.62 48 ILE B CA 1
ATOM 1529 C C . ILE B 1 48 ? -1.764 10.711 7.555 1 96.62 48 ILE B C 1
ATOM 1531 O O . ILE B 1 48 ? -2.971 10.812 7.785 1 96.62 48 ILE B O 1
ATOM 1535 N N . GLY B 1 49 ? -1.167 9.578 7.516 1 96.69 49 GLY B N 1
ATOM 1536 C CA . GLY B 1 49 ? -1.736 8.375 8.109 1 96.69 49 GLY B CA 1
ATOM 1537 C C . GLY B 1 49 ? -1.281 8.141 9.531 1 96.69 49 GLY B C 1
ATOM 1538 O O . GLY B 1 49 ? -0.129 8.422 9.875 1 96.69 49 GLY B O 1
ATOM 1539 N N . TYR B 1 50 ? -2.164 7.648 10.375 1 96.38 50 TYR B N 1
ATOM 1540 C CA . TYR B 1 50 ? -1.794 7.371 11.758 1 96.38 50 TYR B CA 1
ATOM 1541 C C . TYR B 1 50 ? -2.562 6.176 12.297 1 96.38 50 TYR B C 1
ATOM 1543 O O . TYR B 1 50 ? -3.676 5.887 11.852 1 96.38 50 TYR B O 1
ATOM 1551 N N . ARG B 1 51 ? -1.909 5.469 13.156 1 94.31 51 ARG B N 1
ATOM 1552 C CA . ARG B 1 51 ? -2.527 4.359 13.867 1 94.31 51 ARG B CA 1
ATOM 1553 C C . ARG B 1 51 ? -1.993 4.258 15.289 1 94.31 51 ARG B C 1
ATOM 1555 O O . ARG B 1 51 ? -0.883 4.711 15.578 1 94.31 51 ARG B O 1
ATOM 1562 N N . ARG B 1 52 ? -2.785 3.654 16.156 1 92.44 52 ARG B N 1
ATOM 1563 C CA . ARG B 1 52 ? -2.469 3.648 17.578 1 92.44 52 ARG B CA 1
ATOM 1564 C C . ARG B 1 52 ? -1.713 2.383 17.969 1 92.44 52 ARG B C 1
ATOM 1566 O O . ARG B 1 52 ? -0.936 2.385 18.922 1 92.44 52 ARG B O 1
ATOM 1573 N N . GLN B 1 53 ? -1.926 1.272 17.281 1 87.56 53 GLN B N 1
ATOM 1574 C CA . GLN B 1 53 ? -1.313 -0.001 17.641 1 87.56 53 GLN B CA 1
ATOM 1575 C C . GLN B 1 53 ? -0.865 -0.77 16.406 1 87.56 53 GLN B C 1
ATOM 1577 O O . GLN B 1 53 ? -1.695 -1.268 15.641 1 87.56 53 GLN B O 1
ATOM 1582 N N . PRO B 1 54 ? 0.419 -0.937 16.234 1 87.94 54 PRO B N 1
ATOM 1583 C CA . PRO B 1 54 ? 1.468 -0.134 16.859 1 87.94 54 PRO B CA 1
ATOM 1584 C C . PRO B 1 54 ? 1.365 1.35 16.516 1 87.94 54 PRO B C 1
ATOM 1586 O O . PRO B 1 54 ? 0.909 1.703 15.422 1 87.94 54 PRO B O 1
ATOM 1589 N N . ALA B 1 55 ? 1.801 2.193 17.422 1 91.62 55 ALA B N 1
ATOM 1590 C CA . ALA B 1 55 ? 1.739 3.637 17.219 1 91.62 55 ALA B CA 1
ATOM 1591 C C . ALA B 1 55 ? 2.672 4.062 16.078 1 91.62 55 ALA B C 1
ATOM 1593 O O . ALA B 1 55 ? 3.881 3.822 16.141 1 91.62 55 ALA B O 1
ATOM 1594 N N . GLU B 1 56 ? 2.068 4.699 15.102 1 93.06 56 GLU B N 1
ATOM 1595 C CA . GLU B 1 56 ? 2.848 5.086 13.93 1 93.06 56 GLU B CA 1
ATOM 1596 C C . GLU B 1 56 ? 2.197 6.258 13.195 1 93.06 56 GLU B C 1
ATOM 1598 O O . GLU B 1 56 ? 0.971 6.375 13.164 1 93.06 56 GLU B O 1
ATOM 1603 N N . LEU B 1 57 ? 3.127 7.062 12.688 1 94.75 57 LEU B N 1
ATOM 1604 C CA . LEU B 1 57 ? 2.746 8.172 11.828 1 94.75 57 LEU B CA 1
ATOM 1605 C C . LEU B 1 57 ? 3.432 8.07 10.469 1 94.75 57 LEU B C 1
ATOM 1607 O O . LEU B 1 57 ? 4.621 7.758 10.391 1 94.75 57 LEU B O 1
ATOM 1611 N N . VAL B 1 58 ? 2.602 8.312 9.43 1 94.94 58 VAL B N 1
ATOM 1612 C CA . VAL B 1 58 ? 3.162 8.336 8.078 1 94.94 58 VAL B CA 1
ATOM 1613 C C . VAL B 1 58 ? 2.895 9.688 7.426 1 94.94 58 VAL B C 1
ATOM 1615 O O . VAL B 1 58 ? 1.739 10.086 7.258 1 94.94 58 VAL B O 1
ATOM 1618 N N . LEU B 1 59 ? 3.949 10.375 7.066 1 94.94 59 LEU B N 1
ATOM 1619 C CA . LEU B 1 59 ? 3.842 11.641 6.352 1 94.94 59 LEU B CA 1
ATOM 1620 C C . LEU B 1 59 ? 4.008 11.43 4.848 1 94.94 59 LEU B C 1
ATOM 1622 O O . LEU B 1 59 ? 5.066 10.992 4.391 1 94.94 59 LEU B O 1
ATOM 1626 N N . ALA B 1 60 ? 2.945 11.805 4.117 1 94.69 60 ALA B N 1
ATOM 1627 C CA . ALA B 1 60 ? 2.959 11.594 2.672 1 94.69 60 ALA B CA 1
ATOM 1628 C C . ALA B 1 60 ? 2.77 12.906 1.918 1 94.69 60 ALA B C 1
ATOM 1630 O O . ALA B 1 60 ? 1.65 13.406 1.806 1 94.69 60 ALA B O 1
ATOM 1631 N N . PRO B 1 61 ? 3.854 13.453 1.319 1 94.44 61 PRO B N 1
ATOM 1632 C CA . PRO B 1 61 ? 3.719 14.703 0.568 1 94.44 61 PRO B CA 1
ATOM 1633 C C . PRO B 1 61 ? 2.916 14.531 -0.719 1 94.44 61 PRO B C 1
ATOM 1635 O O . PRO B 1 61 ? 3.035 13.508 -1.396 1 94.44 61 PRO B O 1
ATOM 1638 N N . ILE B 1 62 ? 2.104 15.539 -1.059 1 95.19 62 ILE B N 1
ATOM 1639 C CA . ILE B 1 62 ? 1.203 15.508 -2.205 1 95.19 62 ILE B CA 1
ATOM 1640 C C . ILE B 1 62 ? 1.526 16.672 -3.146 1 95.19 62 ILE B C 1
ATOM 1642 O O . ILE B 1 62 ? 1.775 17.781 -2.697 1 95.19 62 ILE B O 1
ATOM 1646 N N . ASP B 1 63 ? 1.562 16.359 -4.387 1 93.19 63 ASP B N 1
ATOM 1647 C CA . ASP B 1 63 ? 1.623 17.422 -5.375 1 93.19 63 ASP B CA 1
ATOM 1648 C C . ASP B 1 63 ? 0.267 18.109 -5.523 1 93.19 63 ASP B C 1
ATOM 1650 O O . ASP B 1 63 ? -0.702 17.5 -5.969 1 93.19 63 ASP B O 1
ATOM 1654 N N . PRO B 1 64 ? 0.199 19.375 -5.203 1 89.19 64 PRO B N 1
ATOM 1655 C CA . PRO B 1 64 ? -1.107 20.031 -5.223 1 89.19 64 PRO B CA 1
ATOM 1656 C C . PRO B 1 64 ? -1.66 20.203 -6.633 1 89.19 64 PRO B C 1
ATOM 1658 O O . PRO B 1 64 ? -2.852 20.484 -6.805 1 89.19 64 PRO B O 1
ATOM 1661 N N . ALA B 1 65 ? -0.843 20.047 -7.617 1 88.69 65 ALA B N 1
ATOM 1662 C CA . ALA B 1 65 ? -1.276 20.281 -8.992 1 88.69 65 ALA B CA 1
ATOM 1663 C C . ALA B 1 65 ? -2.137 19.125 -9.5 1 88.69 65 ALA B C 1
ATOM 1665 O O . ALA B 1 65 ? -3.037 19.328 -10.32 1 88.69 65 ALA B O 1
ATOM 1666 N N . ASP B 1 66 ? -1.903 17.984 -9 1 91.06 66 ASP B N 1
ATOM 1667 C CA . ASP B 1 66 ? -2.662 16.859 -9.539 1 91.06 66 ASP B CA 1
ATOM 1668 C C . ASP B 1 66 ? -3.062 15.883 -8.43 1 91.06 66 ASP B C 1
ATOM 1670 O O . ASP B 1 66 ? -3.645 14.828 -8.695 1 91.06 66 ASP B O 1
ATOM 1674 N N . LEU B 1 67 ? -2.711 16.188 -7.188 1 93.12 67 LEU B N 1
ATOM 1675 C CA . LEU B 1 67 ? -3.072 15.438 -5.988 1 93.12 67 LEU B CA 1
ATOM 1676 C C . LEU B 1 67 ? -2.49 14.031 -6.031 1 93.12 67 LEU B C 1
ATOM 1678 O O . LEU B 1 67 ? -3.094 13.086 -5.516 1 93.12 67 LEU B O 1
ATOM 1682 N N . ARG B 1 68 ? -1.293 13.922 -6.672 1 91.31 68 ARG B N 1
ATOM 1683 C CA . ARG B 1 68 ? -0.546 12.672 -6.676 1 91.31 68 ARG B CA 1
ATOM 1684 C C . ARG B 1 68 ? 0.639 12.742 -5.719 1 91.31 68 ARG B C 1
ATOM 1686 O O . ARG B 1 68 ? 0.96 13.805 -5.191 1 91.31 68 ARG B O 1
ATOM 1693 N N . ALA B 1 69 ? 1.202 11.531 -5.512 1 90.19 69 ALA B N 1
ATOM 1694 C CA . ALA B 1 69 ? 2.373 11.453 -4.641 1 90.19 69 ALA B CA 1
ATOM 1695 C C . ALA B 1 69 ? 3.506 12.328 -5.168 1 90.19 69 ALA B C 1
ATOM 1697 O O . ALA B 1 69 ? 3.887 12.227 -6.336 1 90.19 69 ALA B O 1
ATOM 1698 N N . ALA B 1 70 ? 4.051 13.172 -4.305 1 88.75 70 ALA B N 1
ATOM 1699 C CA . ALA B 1 70 ? 5.137 14.062 -4.703 1 88.75 70 ALA B CA 1
ATOM 1700 C C . ALA B 1 70 ? 6.496 13.422 -4.449 1 88.75 70 ALA B C 1
ATOM 1702 O O . ALA B 1 70 ? 7.453 13.672 -5.191 1 88.75 70 ALA B O 1
ATOM 1703 N N . GLU B 1 71 ? 6.633 12.734 -3.379 1 85 71 GLU B N 1
ATOM 1704 C CA . GLU B 1 71 ? 7.836 12.039 -2.943 1 85 71 GLU B CA 1
ATOM 1705 C C . GLU B 1 71 ? 7.492 10.805 -2.115 1 85 71 GLU B C 1
ATOM 1707 O O . GLU B 1 71 ? 6.316 10.461 -1.965 1 85 71 GLU B O 1
ATOM 1712 N N . ASP B 1 72 ? 8.531 10.172 -1.657 1 86.75 72 ASP B N 1
ATOM 1713 C CA . ASP B 1 72 ? 8.305 9.016 -0.792 1 86.75 72 ASP B CA 1
ATOM 1714 C C . ASP B 1 72 ? 7.789 9.453 0.578 1 86.75 72 ASP B C 1
ATOM 1716 O O . ASP B 1 72 ? 8.234 10.469 1.119 1 86.75 72 ASP B O 1
ATOM 1720 N N . ALA B 1 73 ? 6.902 8.648 1.078 1 91.69 73 ALA B N 1
ATOM 1721 C CA . ALA B 1 73 ? 6.395 8.891 2.426 1 91.69 73 ALA B CA 1
ATOM 1722 C C . ALA B 1 73 ? 7.473 8.641 3.475 1 91.69 73 ALA B C 1
ATOM 1724 O O . ALA B 1 73 ? 8.445 7.926 3.215 1 91.69 73 ALA B O 1
ATOM 1725 N N . ILE B 1 74 ? 7.27 9.266 4.648 1 90.31 74 ILE B N 1
ATOM 1726 C CA . ILE B 1 74 ? 8.133 9.062 5.809 1 90.31 74 ILE B CA 1
ATOM 1727 C C . ILE B 1 74 ? 7.332 8.438 6.945 1 90.31 74 ILE B C 1
ATOM 1729 O O . ILE B 1 74 ? 6.297 8.969 7.352 1 90.31 74 ILE B O 1
ATOM 1733 N N . THR B 1 75 ? 7.844 7.328 7.355 1 91.94 75 THR B N 1
ATOM 1734 C CA . THR B 1 75 ? 7.211 6.66 8.492 1 91.94 75 THR B CA 1
ATOM 1735 C C . THR B 1 75 ? 7.914 7.027 9.789 1 91.94 75 THR B C 1
ATOM 1737 O O . THR B 1 75 ? 9.141 6.953 9.883 1 91.94 75 THR B O 1
ATOM 1740 N N . ILE B 1 76 ? 7.145 7.375 10.758 1 92.88 76 ILE B N 1
ATOM 1741 C CA . ILE B 1 76 ? 7.66 7.785 12.055 1 92.88 76 ILE B CA 1
ATOM 1742 C C . ILE B 1 76 ? 7.031 6.926 13.156 1 92.88 76 ILE B C 1
ATOM 1744 O O . ILE B 1 76 ? 5.812 6.742 13.18 1 92.88 76 ILE B O 1
ATOM 1748 N N . ASN B 1 77 ? 7.824 6.383 13.906 1 92.75 77 ASN B N 1
ATOM 1749 C CA . ASN B 1 77 ? 7.418 5.613 15.078 1 92.75 77 ASN B CA 1
ATOM 1750 C C . ASN B 1 77 ? 8.406 5.781 16.234 1 92.75 77 ASN B C 1
ATOM 1752 O O . ASN B 1 77 ? 9.281 6.645 16.188 1 92.75 77 ASN B O 1
ATOM 1756 N N . ASN B 1 78 ? 8.312 4.93 17.281 1 89.94 78 ASN B N 1
ATOM 1757 C CA . ASN B 1 78 ? 9.102 5.07 18.5 1 89.94 78 ASN B CA 1
ATOM 1758 C C . ASN B 1 78 ? 10.594 4.867 18.234 1 89.94 78 ASN B C 1
ATOM 1760 O O . ASN B 1 78 ? 11.438 5.332 19 1 89.94 78 ASN B O 1
ATOM 1764 N N . THR B 1 79 ? 10.875 4.191 17.141 1 90.12 79 THR B N 1
ATOM 1765 C CA . THR B 1 79 ? 12.266 3.84 16.875 1 90.12 79 THR B CA 1
ATOM 1766 C C . THR B 1 79 ? 12.992 5.004 16.203 1 90.12 79 THR B C 1
ATOM 1768 O O . THR B 1 79 ? 14.227 5.047 16.188 1 90.12 79 THR B O 1
ATOM 1771 N N . ASN B 1 80 ? 12.289 5.914 15.633 1 93.19 80 ASN B N 1
ATOM 1772 C CA . ASN B 1 80 ? 13.008 6.934 14.883 1 93.19 80 ASN B CA 1
ATOM 1773 C C . ASN B 1 80 ? 12.539 8.336 15.25 1 93.19 80 ASN B C 1
ATOM 1775 O O . ASN B 1 80 ? 13.07 9.328 14.742 1 93.19 80 ASN B O 1
ATOM 1779 N N . VAL B 1 81 ? 11.648 8.438 16.172 1 93.38 81 VAL B N 1
ATOM 1780 C CA . VAL B 1 81 ? 11.203 9.766 16.609 1 93.38 81 VAL B CA 1
ATOM 1781 C C . VAL B 1 81 ? 12.109 10.273 17.719 1 93.38 81 VAL B C 1
ATOM 1783 O O . VAL B 1 81 ? 12.461 9.523 18.641 1 93.38 81 VAL B O 1
ATOM 1786 N N . ASN B 1 82 ? 12.547 11.508 17.625 1 91.5 82 ASN B N 1
ATOM 1787 C CA . ASN B 1 82 ? 13.336 12.141 18.672 1 91.5 82 ASN B CA 1
ATOM 1788 C C . ASN B 1 82 ? 12.484 13.062 19.531 1 91.5 82 ASN B C 1
ATOM 1790 O O . ASN B 1 82 ? 12.617 13.07 20.766 1 91.5 82 ASN B O 1
ATOM 1794 N N . GLN B 1 83 ? 11.641 13.828 18.906 1 89.81 83 GLN B N 1
ATOM 1795 C CA . GLN B 1 83 ? 10.836 14.812 19.625 1 89.81 83 GLN B CA 1
ATOM 1796 C C . GLN B 1 83 ? 9.523 15.086 18.906 1 89.81 83 GLN B C 1
ATOM 1798 O O . GLN B 1 83 ? 9.484 15.133 17.672 1 89.81 83 GLN B O 1
ATOM 1803 N N . LEU B 1 84 ? 8.516 15.219 19.797 1 91.62 84 LEU B N 1
ATOM 1804 C CA . LEU B 1 84 ? 7.211 15.68 19.344 1 91.62 84 LEU B CA 1
ATOM 1805 C C . LEU B 1 84 ? 6.742 16.875 20.172 1 91.62 84 LEU B C 1
ATOM 1807 O O . LEU B 1 84 ? 6.855 16.875 21.391 1 91.62 84 LEU B O 1
ATOM 1811 N N . ALA B 1 85 ? 6.234 17.906 19.406 1 88.44 85 ALA B N 1
ATOM 1812 C CA . ALA B 1 85 ? 5.773 19.078 20.141 1 88.44 85 ALA B CA 1
ATOM 1813 C C . ALA B 1 85 ? 4.629 19.781 19.406 1 88.44 85 ALA B C 1
ATOM 1815 O O . ALA B 1 85 ? 4.496 19.641 18.188 1 88.44 85 ALA B O 1
ATOM 1816 N N . LEU B 1 86 ? 3.857 20.453 20.234 1 88.81 86 LEU B N 1
ATOM 1817 C CA . LEU B 1 86 ? 2.924 21.438 19.688 1 88.81 86 LEU B CA 1
ATOM 1818 C C . LEU B 1 86 ? 3.611 22.781 19.469 1 88.81 86 LEU B C 1
ATOM 1820 O O . LEU B 1 86 ? 4.434 23.203 20.297 1 88.81 86 LEU B O 1
ATOM 1824 N N . VAL B 1 87 ? 3.225 23.312 18.281 1 84.5 87 VAL B N 1
ATOM 1825 C CA . VAL B 1 87 ? 3.803 24.625 18.047 1 84.5 87 VAL B CA 1
ATOM 1826 C C . VAL B 1 87 ? 2.764 25.703 18.344 1 84.5 87 VAL B C 1
ATOM 1828 O O . VAL B 1 87 ? 1.563 25.422 18.391 1 84.5 87 VAL B O 1
ATOM 1831 N N . ASN B 1 88 ? 3.219 26.844 18.516 1 76.75 88 ASN B N 1
ATOM 1832 C CA . ASN B 1 88 ? 2.416 27.969 19 1 76.75 88 ASN B CA 1
ATOM 1833 C C . ASN B 1 88 ? 1.243 28.266 18.078 1 76.75 88 ASN B C 1
ATOM 1835 O O . ASN B 1 88 ? 0.181 28.688 18.531 1 76.75 88 ASN B O 1
ATOM 1839 N N . ASP B 1 89 ? 1.343 28.047 16.875 1 76.38 89 ASP B N 1
ATOM 1840 C CA . ASP B 1 89 ? 0.291 28.406 15.93 1 76.38 89 ASP B CA 1
ATOM 1841 C C . ASP B 1 89 ? -0.686 27.25 15.727 1 76.38 89 ASP B C 1
ATOM 1843 O O . ASP B 1 89 ? -1.476 27.25 14.781 1 76.38 89 ASP B O 1
ATOM 1847 N N . GLY B 1 90 ? -0.691 26.297 16.625 1 77.5 90 GLY B N 1
ATOM 1848 C CA . GLY B 1 90 ? -1.637 25.188 16.594 1 77.5 90 GLY B CA 1
ATOM 1849 C C . GLY B 1 90 ? -1.183 24.031 15.719 1 77.5 90 GLY B C 1
ATOM 1850 O O . GLY B 1 90 ? -1.951 23.109 15.453 1 77.5 90 GLY B O 1
ATOM 1851 N N . GLY B 1 91 ? -0.026 24.031 15.398 1 91.44 91 GLY B N 1
ATOM 1852 C CA . GLY B 1 91 ? 0.495 22.969 14.562 1 91.44 91 GLY B CA 1
ATOM 1853 C C . GLY B 1 91 ? 1.368 21.984 15.328 1 91.44 91 GLY B C 1
ATOM 1854 O O . GLY B 1 91 ? 1.349 21.953 16.562 1 91.44 91 GLY B O 1
ATOM 1855 N N . TYR B 1 92 ? 1.892 21.047 14.641 1 94.31 92 TYR B N 1
ATOM 1856 C CA . TYR B 1 92 ? 2.729 19.984 15.195 1 94.31 92 TYR B CA 1
ATOM 1857 C C . TYR B 1 92 ? 4.148 20.062 14.641 1 94.31 92 TYR B C 1
ATOM 1859 O O . TYR B 1 92 ? 4.352 20.438 13.484 1 94.31 92 TYR B O 1
ATOM 1867 N N . GLU B 1 93 ? 5.059 19.766 15.492 1 92.69 93 GLU B N 1
ATOM 1868 C CA . GLU B 1 93 ? 6.453 19.594 15.086 1 92.69 93 GLU B CA 1
ATOM 1869 C C . GLU B 1 93 ? 6.969 18.219 15.461 1 92.69 93 GLU B C 1
ATOM 1871 O O . GLU B 1 93 ? 6.77 17.75 16.578 1 92.69 93 GLU B O 1
ATOM 1876 N N . ILE B 1 94 ? 7.594 17.562 14.484 1 92.62 94 ILE B N 1
ATOM 1877 C CA . ILE B 1 94 ? 8.172 16.234 14.695 1 92.62 94 ILE B CA 1
ATOM 1878 C C . ILE B 1 94 ? 9.648 16.25 14.297 1 92.62 94 ILE B C 1
ATOM 1880 O O . ILE B 1 94 ? 9.984 16.625 13.172 1 92.62 94 ILE B O 1
ATOM 1884 N N . ALA B 1 95 ? 10.438 15.867 15.148 1 92.44 95 ALA B N 1
ATOM 1885 C CA . ALA B 1 95 ? 11.859 15.695 14.875 1 92.44 95 ALA B CA 1
ATOM 1886 C C . ALA B 1 95 ? 12.25 14.227 14.898 1 92.44 95 ALA B C 1
ATOM 1888 O O . ALA B 1 95 ? 11.883 13.492 15.82 1 92.44 95 ALA B O 1
ATOM 1889 N N . THR B 1 96 ? 12.977 13.828 13.867 1 93.06 96 THR B N 1
ATOM 1890 C CA . THR B 1 96 ? 13.383 12.438 13.773 1 93.06 96 THR B CA 1
ATOM 1891 C C . THR B 1 96 ? 14.836 12.266 14.211 1 93.06 96 THR B C 1
ATOM 1893 O O . THR B 1 96 ? 15.57 13.242 14.336 1 93.06 96 THR B O 1
ATOM 1896 N N . SER B 1 97 ? 15.141 11.023 14.422 1 92.94 97 SER B N 1
ATOM 1897 C CA . SER B 1 97 ? 16.484 10.688 14.875 1 92.94 97 SER B CA 1
ATOM 1898 C C . SER B 1 97 ? 17.531 11.039 13.828 1 92.94 97 SER B C 1
ATOM 1900 O O . SER B 1 97 ? 18.703 11.273 14.156 1 92.94 97 SER B O 1
ATOM 1902 N N . THR B 1 98 ? 17.188 11.117 12.555 1 90.44 98 THR B N 1
ATOM 1903 C CA . THR B 1 98 ? 18.109 11.477 11.477 1 90.44 98 THR B CA 1
ATOM 1904 C C . THR B 1 98 ? 18.328 12.992 11.438 1 90.44 98 THR B C 1
ATOM 1906 O O . THR B 1 98 ? 19.125 13.484 10.633 1 90.44 98 THR B O 1
ATOM 1909 N N . GLY B 1 99 ? 17.578 13.719 12.258 1 90.62 99 GLY B N 1
ATOM 1910 C CA . GLY B 1 99 ? 17.75 15.156 12.312 1 90.62 99 GLY B CA 1
ATOM 1911 C C . GLY B 1 99 ? 16.719 15.914 11.492 1 90.62 99 GLY B C 1
ATOM 1912 O O . GLY B 1 99 ? 16.688 17.141 11.516 1 90.62 99 GLY B O 1
ATOM 1913 N N . ARG B 1 100 ? 15.953 15.273 10.766 1 89.12 100 ARG B N 1
ATOM 1914 C CA . ARG B 1 100 ? 14.906 15.938 10 1 89.12 100 ARG B CA 1
ATOM 1915 C C . ARG B 1 100 ? 13.797 16.453 10.914 1 89.12 100 ARG B C 1
ATOM 1917 O O . ARG B 1 100 ? 13.453 15.797 11.906 1 89.12 100 ARG B O 1
ATOM 1924 N N . VAL B 1 101 ? 13.273 17.641 10.547 1 90.75 101 VAL B N 1
ATOM 1925 C CA . VAL B 1 101 ? 12.188 18.25 11.305 1 90.75 101 VAL B CA 1
ATOM 1926 C C . VAL B 1 101 ? 11.008 18.547 10.383 1 90.75 101 VAL B C 1
ATOM 1928 O O . VAL B 1 101 ? 11.188 19.141 9.32 1 90.75 101 VAL B O 1
ATOM 1931 N N . PHE B 1 102 ? 9.812 18.094 10.844 1 91.88 102 PHE B N 1
ATOM 1932 C CA . PHE B 1 102 ? 8.586 18.344 10.086 1 91.88 102 PHE B CA 1
ATOM 1933 C C . PHE B 1 102 ? 7.602 19.172 10.906 1 91.88 102 PHE B C 1
ATOM 1935 O O . PHE B 1 102 ? 7.383 18.891 12.086 1 91.88 102 PHE B O 1
ATOM 1942 N N . ARG B 1 103 ? 7.07 20.172 10.258 1 93.06 103 ARG B N 1
ATOM 1943 C CA . ARG B 1 103 ? 6.031 21 10.875 1 93.06 103 ARG B CA 1
ATOM 1944 C C . ARG B 1 103 ? 4.789 21.047 9.984 1 93.06 103 ARG B C 1
ATOM 1946 O O . ARG B 1 103 ? 4.895 21.203 8.766 1 93.06 103 ARG B O 1
ATOM 1953 N N . PHE B 1 104 ? 3.66 20.859 10.672 1 95 104 PHE B N 1
ATOM 1954 C CA . PHE B 1 104 ? 2.434 20.875 9.883 1 95 104 PHE B CA 1
ATOM 1955 C C . PHE B 1 104 ? 1.231 21.219 10.758 1 95 104 PHE B C 1
ATOM 1957 O O . PHE B 1 104 ? 1.313 21.156 11.992 1 95 104 PHE B O 1
ATOM 1964 N N . ASN B 1 105 ? 0.188 21.641 10.055 1 95.06 105 ASN B N 1
ATOM 1965 C CA . ASN B 1 105 ? -1.11 21.875 10.68 1 95.06 105 ASN B CA 1
ATOM 1966 C C . ASN B 1 105 ? -2.176 20.938 10.117 1 95.06 105 ASN B C 1
ATOM 1968 O O . ASN B 1 105 ? -2.133 20.562 8.945 1 95.06 105 ASN B O 1
ATOM 1972 N N . VAL B 1 106 ? -3.107 20.531 11.023 1 96.69 106 VAL B N 1
ATOM 1973 C CA . VAL B 1 106 ? -4.277 19.75 10.633 1 96.69 106 VAL B CA 1
ATOM 1974 C C . VAL B 1 106 ? -5.547 20.547 10.93 1 96.69 106 VAL B C 1
ATOM 1976 O O . VAL B 1 106 ? -5.977 20.625 12.086 1 96.69 106 VAL B O 1
ATOM 1979 N N . ASP B 1 107 ? -6.074 21.062 9.852 1 95.75 107 ASP B N 1
ATOM 1980 C CA . ASP B 1 107 ? -7.285 21.875 9.992 1 95.75 107 ASP B CA 1
ATOM 1981 C C . ASP B 1 107 ? -8.531 21 9.891 1 95.75 107 ASP B C 1
ATOM 1983 O O . ASP B 1 107 ? -8.562 20.016 9.148 1 95.75 107 ASP B O 1
ATOM 1987 N N . ALA B 1 108 ? -9.602 21.406 10.648 1 97.19 108 ALA B N 1
ATOM 1988 C CA . ALA B 1 108 ? -10.867 20.688 10.609 1 97.19 108 ALA B CA 1
ATOM 1989 C C . ALA B 1 108 ? -11.508 20.781 9.227 1 97.19 108 ALA B C 1
ATOM 1991 O O . ALA B 1 108 ? -12.211 19.875 8.797 1 97.19 108 ALA B O 1
ATOM 1992 N N . HIS B 1 109 ? -11.219 21.906 8.539 1 97.44 109 HIS B N 1
ATOM 1993 C CA . HIS B 1 109 ? -11.836 22.141 7.238 1 97.44 109 HIS B CA 1
ATOM 1994 C C . HIS B 1 109 ? -10.836 22.719 6.246 1 97.44 109 HIS B C 1
ATOM 1996 O O . HIS B 1 109 ? -10.992 23.844 5.781 1 97.44 109 HIS B O 1
ATOM 2002 N N . PRO B 1 110 ? -9.883 21.891 5.812 1 95.44 110 PRO B N 1
ATOM 2003 C CA . PRO B 1 110 ? -8.906 22.391 4.84 1 95.44 110 PRO B CA 1
ATOM 2004 C C . PRO B 1 110 ? -9.492 22.516 3.432 1 95.44 110 PRO B C 1
ATOM 2006 O O . PRO B 1 110 ? -10.469 21.828 3.102 1 95.44 110 PRO B O 1
ATOM 2009 N N . ASN B 1 111 ? -8.867 23.422 2.727 1 95.62 111 ASN B N 1
ATOM 2010 C CA . ASN B 1 111 ? -9.203 23.562 1.312 1 95.62 111 ASN B CA 1
ATOM 2011 C C . ASN B 1 111 ? -8.164 22.891 0.422 1 95.62 111 ASN B C 1
ATOM 2013 O O . ASN B 1 111 ? -6.965 22.984 0.679 1 95.62 111 ASN B O 1
ATOM 2017 N N . VAL B 1 112 ? -8.695 22.141 -0.551 1 94.94 112 VAL B N 1
ATOM 2018 C CA . VAL B 1 112 ? -7.832 21.469 -1.514 1 94.94 112 VAL B CA 1
ATOM 2019 C C . VAL B 1 112 ? -8.234 21.844 -2.934 1 94.94 112 VAL B C 1
ATOM 2021 O O . VAL B 1 112 ? -9.422 21.828 -3.275 1 94.94 112 VAL B O 1
ATOM 2024 N N . ASP B 1 113 ? -7.238 22.188 -3.721 1 92.19 113 ASP B N 1
ATOM 2025 C CA . ASP B 1 113 ? -7.508 22.547 -5.109 1 92.19 113 ASP B CA 1
ATOM 2026 C C . ASP B 1 113 ? -7.605 21.312 -5.992 1 92.19 113 ASP B C 1
ATOM 2028 O O . ASP B 1 113 ? -6.695 20.484 -6.008 1 92.19 113 ASP B O 1
ATOM 2032 N N . LEU B 1 114 ? -8.703 21.188 -6.684 1 92.12 114 LEU B N 1
ATOM 2033 C CA . LEU B 1 114 ? -8.914 20.125 -7.652 1 92.12 114 LEU B CA 1
ATOM 2034 C C . LEU B 1 114 ? -8.828 20.656 -9.078 1 92.12 114 LEU B C 1
ATOM 2036 O O . LEU B 1 114 ? -9.633 21.5 -9.484 1 92.12 114 LEU B O 1
ATOM 2040 N N . HIS B 1 115 ? -7.855 20.172 -9.805 1 89.19 115 HIS B N 1
ATOM 2041 C CA . HIS B 1 115 ? -7.691 20.594 -11.188 1 89.19 115 HIS B CA 1
ATOM 2042 C C . HIS B 1 115 ? -8.484 19.703 -12.141 1 89.19 115 HIS B C 1
ATOM 2044 O O . HIS B 1 115 ? -8.133 18.547 -12.344 1 89.19 115 HIS B O 1
ATOM 2050 N N . LEU B 1 116 ? -9.602 20.109 -12.641 1 80.94 116 LEU B N 1
ATOM 2051 C CA . LEU B 1 116 ? -10.477 19.344 -13.539 1 80.94 116 LEU B CA 1
ATOM 2052 C C . LEU B 1 116 ? -9.93 19.344 -14.961 1 80.94 116 LEU B C 1
ATOM 2054 O O . LEU B 1 116 ? -10.047 18.359 -15.68 1 80.94 116 LEU B O 1
ATOM 2058 N N . ASP B 1 117 ? -9.469 20.406 -15.336 1 77.31 117 ASP B N 1
ATOM 2059 C CA . ASP B 1 117 ? -8.781 20.562 -16.609 1 77.31 117 ASP B CA 1
ATOM 2060 C C . ASP B 1 117 ? -7.719 21.656 -16.516 1 77.31 117 ASP B C 1
ATOM 2062 O O . ASP B 1 117 ? -7.418 22.156 -15.43 1 77.31 117 ASP B O 1
ATOM 2066 N N . ASP B 1 118 ? -6.949 21.812 -17.578 1 74 118 ASP B N 1
ATOM 2067 C CA . ASP B 1 118 ? -5.84 22.766 -17.578 1 74 118 ASP B CA 1
ATOM 2068 C C . ASP B 1 118 ? -6.305 24.156 -17.172 1 74 118 ASP B C 1
ATOM 2070 O O . ASP B 1 118 ? -5.52 24.953 -16.656 1 74 118 ASP B O 1
ATOM 2074 N N . ALA B 1 119 ? -7.516 24.406 -17.281 1 79.94 119 ALA B N 1
ATOM 2075 C CA . ALA B 1 119 ? -7.953 25.797 -17.109 1 79.94 119 ALA B CA 1
ATOM 2076 C C . ALA B 1 119 ? -8.93 25.906 -15.938 1 79.94 119 ALA B C 1
ATOM 2078 O O . ALA B 1 119 ? -9.289 27.016 -15.531 1 79.94 119 ALA B O 1
ATOM 2079 N N . VAL B 1 120 ? -9.375 24.828 -15.523 1 84.31 120 VAL B N 1
ATOM 2080 C CA . VAL B 1 120 ? -10.422 24.906 -14.516 1 84.31 120 VAL B CA 1
ATOM 2081 C C . VAL B 1 120 ? -9.938 24.281 -13.211 1 84.31 120 VAL B C 1
ATOM 2083 O O . VAL B 1 120 ? -9.57 23.109 -13.18 1 84.31 120 VAL B O 1
ATOM 2086 N N . VAL B 1 121 ? -9.852 25.156 -12.156 1 89.56 121 VAL B N 1
ATOM 2087 C CA . VAL B 1 121 ? -9.508 24.719 -10.805 1 89.56 121 VAL B CA 1
ATOM 2088 C C . VAL B 1 121 ? -10.695 24.953 -9.875 1 89.56 121 VAL B C 1
ATOM 2090 O O . VAL B 1 121 ? -11.312 26.016 -9.891 1 89.56 121 VAL B O 1
ATOM 2093 N N . GLN B 1 122 ? -11.102 23.969 -9.211 1 91.94 122 GLN B N 1
ATOM 2094 C CA . GLN B 1 122 ? -12.141 24.062 -8.195 1 91.94 122 GLN B CA 1
ATOM 2095 C C . GLN B 1 122 ? -11.57 23.844 -6.801 1 91.94 122 GLN B C 1
ATOM 2097 O O . GLN B 1 122 ? -10.867 22.859 -6.551 1 91.94 122 GLN B O 1
ATOM 2102 N N . SER B 1 123 ? -11.859 24.812 -5.93 1 93.31 123 SER B N 1
ATOM 2103 C CA . SER B 1 123 ? -11.469 24.641 -4.531 1 93.31 123 SER B CA 1
ATOM 2104 C C . SER B 1 123 ? -12.492 23.812 -3.766 1 93.31 123 SER B C 1
ATOM 2106 O O . SER B 1 123 ? -13.688 24.125 -3.783 1 93.31 123 SER B O 1
ATOM 2108 N N . VAL B 1 124 ? -12.062 22.797 -3.184 1 95.38 124 VAL B N 1
ATOM 2109 C CA . VAL B 1 124 ? -12.938 21.859 -2.471 1 95.38 124 VAL B CA 1
ATOM 2110 C C . VAL B 1 124 ? -12.633 21.922 -0.974 1 95.38 124 VAL B C 1
ATOM 2112 O O . VAL B 1 124 ? -11.477 21.781 -0.562 1 95.38 124 VAL B O 1
ATOM 2115 N N . GLU B 1 125 ? -13.625 22.141 -0.174 1 96.5 125 GLU B N 1
ATOM 2116 C CA . GLU B 1 125 ? -13.469 22.062 1.275 1 96.5 125 GLU B CA 1
ATOM 2117 C C . GLU B 1 125 ? -13.672 20.641 1.782 1 96.5 125 GLU B C 1
ATOM 2119 O O . GLU B 1 125 ? -14.703 20.016 1.513 1 96.5 125 GLU B O 1
ATOM 2124 N N . LEU B 1 126 ? -12.719 20.172 2.537 1 96.06 126 LEU B N 1
ATOM 2125 C CA . LEU B 1 126 ? -12.836 18.859 3.152 1 96.06 126 LEU B CA 1
ATOM 2126 C C . LEU B 1 126 ? -13.367 18.969 4.578 1 96.06 126 LEU B C 1
ATOM 2128 O O . LEU B 1 126 ? -12.898 19.797 5.355 1 96.06 126 LEU B O 1
ATOM 2132 N N . ASP B 1 127 ? -14.422 18.203 4.832 1 97.19 127 ASP B N 1
ATOM 2133 C CA . ASP B 1 127 ? -14.859 18.078 6.219 1 97.19 127 ASP B CA 1
ATOM 2134 C C . ASP B 1 127 ? -14.156 16.906 6.906 1 97.19 127 ASP B C 1
ATOM 2136 O O . ASP B 1 127 ? -14.492 15.742 6.656 1 97.19 127 ASP B O 1
ATOM 2140 N N . GLN B 1 128 ? -13.172 17.266 7.793 1 97.62 128 GLN B N 1
ATOM 2141 C CA . GLN B 1 128 ? -12.5 16.219 8.547 1 97.62 128 GLN B CA 1
ATOM 2142 C C . GLN B 1 128 ? -12.438 16.562 10.031 1 97.62 128 GLN B C 1
ATOM 2144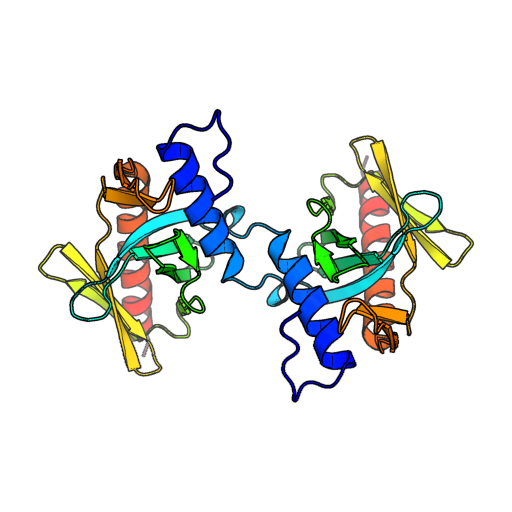 O O . GLN B 1 128 ? -11.445 16.281 10.703 1 97.62 128 GLN B O 1
ATOM 2149 N N . GLU B 1 129 ? -13.406 17.109 10.484 1 97.81 129 GLU B N 1
ATOM 2150 C CA . GLU B 1 129 ? -13.477 17.578 11.867 1 97.81 129 GLU B CA 1
ATOM 2151 C C . GLU B 1 129 ? -13.258 16.438 12.844 1 97.81 129 GLU B C 1
ATOM 2153 O O . GLU B 1 129 ? -12.414 16.531 13.742 1 97.81 129 GLU B O 1
ATOM 2158 N N . SER B 1 130 ? -14.039 15.352 12.68 1 97.81 130 SER B N 1
ATOM 2159 C CA . SER B 1 130 ? -13.922 14.203 13.57 1 97.81 130 SER B CA 1
ATOM 2160 C C . SER B 1 130 ? -12.523 13.602 13.5 1 97.81 130 SER B C 1
ATOM 2162 O O . SER B 1 130 ? -11.938 13.25 14.531 1 97.81 130 SER B O 1
ATOM 2164 N N . ASP B 1 131 ? -12 13.5 12.297 1 97.06 131 ASP B N 1
ATOM 2165 C CA . ASP B 1 131 ? -10.68 12.914 12.125 1 97.06 131 ASP B CA 1
ATOM 2166 C C . ASP B 1 131 ? -9.594 13.812 12.711 1 97.06 131 ASP B C 1
ATOM 2168 O O . ASP B 1 131 ? -8.617 13.328 13.281 1 97.06 131 ASP B O 1
ATOM 2172 N N . ALA B 1 132 ? -9.773 15.078 12.555 1 97.5 132 ALA B N 1
ATOM 2173 C CA . ALA B 1 132 ? -8.828 16.031 13.125 1 97.5 132 ALA B CA 1
ATOM 2174 C C . ALA B 1 132 ? -8.789 15.922 14.648 1 97.5 132 ALA B C 1
ATOM 2176 O O . ALA B 1 132 ? -7.715 15.969 15.258 1 97.5 132 ALA B O 1
ATOM 2177 N N . ALA B 1 133 ? -9.93 15.789 15.234 1 97.56 133 ALA B N 1
ATOM 2178 C CA . ALA B 1 133 ? -10.008 15.625 16.688 1 97.56 133 ALA B CA 1
ATOM 2179 C C . ALA B 1 133 ? -9.344 14.32 17.125 1 97.56 133 ALA B C 1
ATOM 2181 O O . ALA B 1 133 ? -8.609 14.297 18.109 1 97.56 133 ALA B O 1
ATOM 2182 N N . ASP B 1 134 ? -9.633 13.266 16.438 1 97.75 134 ASP B N 1
ATOM 2183 C CA . ASP B 1 134 ? -9.031 11.977 16.734 1 97.75 134 ASP B CA 1
ATOM 2184 C C . ASP B 1 134 ? -7.512 12.031 16.594 1 97.75 134 ASP B C 1
ATOM 2186 O O . ASP B 1 134 ? -6.785 11.43 17.391 1 97.75 134 ASP B O 1
ATOM 2190 N N . PHE B 1 135 ? -7.074 12.711 15.641 1 97.62 135 PHE B N 1
ATOM 2191 C CA . PHE B 1 135 ? -5.641 12.875 15.422 1 97.62 135 PHE B CA 1
ATOM 2192 C C . PHE B 1 135 ? -4.996 13.609 16.594 1 97.62 135 PHE B C 1
ATOM 2194 O O . PHE B 1 135 ? -3.91 13.242 17.047 1 97.62 135 PHE B O 1
ATOM 2201 N N . ALA B 1 136 ? -5.633 14.594 17.016 1 95.88 136 ALA B N 1
ATOM 2202 C CA . ALA B 1 136 ? -5.125 15.336 18.156 1 95.88 136 ALA B CA 1
ATOM 2203 C C . ALA B 1 136 ? -4.969 14.43 19.375 1 95.88 136 ALA B C 1
ATOM 2205 O O . ALA B 1 136 ? -3.973 14.508 20.094 1 95.88 136 ALA B O 1
ATOM 2206 N N . GLU B 1 137 ? -5.891 13.594 19.547 1 96.06 137 GLU B N 1
ATOM 2207 C CA . GLU B 1 137 ? -5.812 12.633 20.641 1 96.06 137 GLU B CA 1
ATOM 2208 C C . GLU B 1 137 ? -4.645 11.672 20.453 1 96.06 137 GLU B C 1
ATOM 2210 O O . GLU B 1 137 ? -3.918 11.367 21.391 1 96.06 137 GLU B O 1
ATOM 2215 N N . PHE B 1 138 ? -4.562 11.219 19.297 1 96.69 138 PHE B N 1
ATOM 2216 C CA . PHE B 1 138 ? -3.447 10.336 18.984 1 96.69 138 PHE B CA 1
ATOM 2217 C C . PHE B 1 138 ? -2.117 11.016 19.281 1 96.69 138 PHE B C 1
ATOM 2219 O O . PHE B 1 138 ? -1.239 10.414 19.906 1 96.69 138 PHE B O 1
ATOM 2226 N N . MET B 1 139 ? -1.961 12.227 18.812 1 95.44 139 MET B N 1
ATOM 2227 C CA . MET B 1 139 ? -0.709 12.953 18.984 1 95.44 139 MET B CA 1
ATOM 2228 C C . MET B 1 139 ? -0.415 13.172 20.469 1 95.44 139 MET B C 1
ATOM 2230 O O . MET B 1 139 ? 0.736 13.078 20.891 1 95.44 139 MET B O 1
ATOM 2234 N N . HIS B 1 140 ? -1.417 13.477 21.172 1 92.19 140 HIS B N 1
ATOM 2235 C CA . HIS B 1 140 ? -1.254 13.633 22.609 1 92.19 140 HIS B CA 1
ATOM 2236 C C . HIS B 1 140 ? -0.722 12.352 23.25 1 92.19 140 HIS B C 1
ATOM 2238 O O . HIS B 1 140 ? 0.208 12.398 24.062 1 92.19 140 HIS B O 1
ATOM 2244 N N . HIS B 1 141 ? -1.278 11.273 22.891 1 91.69 141 HIS B N 1
ATOM 2245 C CA . HIS B 1 141 ? -0.839 9.984 23.406 1 91.69 141 HIS B CA 1
ATOM 2246 C C . HIS B 1 141 ? 0.577 9.656 22.938 1 91.69 141 HIS B C 1
ATOM 2248 O O . HIS B 1 141 ? 1.39 9.156 23.719 1 91.69 141 HIS B O 1
ATOM 2254 N N . PHE B 1 142 ? 0.802 9.867 21.719 1 92.81 142 PHE B N 1
ATOM 2255 C CA . PHE B 1 142 ? 2.104 9.586 21.125 1 92.81 142 PHE B CA 1
ATOM 2256 C C . PHE B 1 142 ? 3.201 10.391 21.828 1 92.81 142 PHE B C 1
ATOM 2258 O O . PHE B 1 142 ? 4.266 9.852 22.125 1 92.81 142 PHE B O 1
ATOM 2265 N N . MET B 1 143 ? 2.943 11.609 22.094 1 87.75 143 MET B N 1
ATOM 2266 C CA . MET B 1 143 ? 3.865 12.492 22.797 1 87.75 143 MET B CA 1
ATOM 2267 C C . MET B 1 143 ? 4.156 11.977 24.203 1 87.75 143 MET B C 1
ATOM 2269 O O . MET B 1 143 ? 5.301 12.016 24.656 1 87.75 143 MET B O 1
ATOM 2273 N N . ASN B 1 144 ? 3.189 11.492 24.812 1 85.81 144 ASN B N 1
ATOM 2274 C CA . ASN B 1 144 ? 3.336 10.984 26.172 1 85.81 144 ASN B CA 1
ATOM 2275 C C . ASN B 1 144 ? 4.172 9.711 26.219 1 85.81 144 ASN B C 1
ATOM 2277 O O . ASN B 1 144 ? 4.891 9.461 27.188 1 85.81 144 ASN B O 1
ATOM 2281 N N . THR B 1 145 ? 4.066 8.945 25.156 1 80.38 145 THR B N 1
ATOM 2282 C CA . THR B 1 145 ? 4.824 7.703 25.078 1 80.38 145 THR B CA 1
ATOM 2283 C C . THR B 1 145 ? 6.309 7.988 24.859 1 80.38 145 THR B C 1
ATOM 2285 O O . THR B 1 145 ? 7.168 7.316 25.438 1 80.38 145 THR B O 1
ATOM 2288 N N . ILE B 1 146 ? 6.609 8.867 24.078 1 78.19 146 ILE B N 1
ATOM 2289 C CA . ILE B 1 146 ? 7.992 9.227 23.797 1 78.19 146 ILE B CA 1
ATOM 2290 C C . ILE B 1 146 ? 8.633 9.859 25.031 1 78.19 146 ILE B C 1
ATOM 2292 O O . ILE B 1 146 ? 9.781 9.555 25.359 1 78.19 146 ILE B O 1
ATOM 2296 N N . GLU B 1 147 ? 7.914 10.844 25.562 1 67.25 147 GLU B N 1
ATOM 2297 C CA . GLU B 1 147 ? 8.43 11.484 26.766 1 67.25 147 GLU B CA 1
ATOM 2298 C C . GLU B 1 147 ? 8.609 10.461 27.891 1 67.25 147 GLU B C 1
ATOM 2300 O O . GLU B 1 147 ? 9.531 10.578 28.703 1 67.25 147 GLU B O 1
ATOM 2305 N N . GLY B 1 148 ? 7.633 9.633 27.969 1 57.62 148 GLY B N 1
ATOM 2306 C CA . GLY B 1 148 ? 7.77 8.602 28.984 1 57.62 148 GLY B CA 1
ATOM 2307 C C . GLY B 1 148 ? 8.922 7.656 28.734 1 57.62 148 GLY B C 1
ATOM 2308 O O . GLY B 1 148 ? 9.461 7.055 29.656 1 57.62 148 GLY B O 1
ATOM 2309 N N . THR B 1 149 ? 9.141 7.371 27.516 1 50.53 149 THR B N 1
ATOM 2310 C CA . THR B 1 149 ? 10.289 6.52 27.203 1 50.53 149 THR B CA 1
ATOM 2311 C C . THR B 1 149 ? 11.594 7.234 27.516 1 50.53 149 THR B C 1
ATOM 2313 O O . THR B 1 149 ? 12.594 6.594 27.844 1 50.53 149 THR B O 1
ATOM 2316 N N . GLU B 1 150 ? 11.695 8.531 27.406 1 47.25 150 GLU B N 1
ATOM 2317 C CA . GLU B 1 150 ? 12.906 9.25 27.766 1 47.25 150 GLU B CA 1
ATOM 2318 C C . GLU B 1 150 ? 13.172 9.18 29.266 1 47.25 150 GLU B C 1
ATOM 2320 O O . GLU B 1 150 ? 14.312 9.32 29.703 1 47.25 150 GLU B O 1
ATOM 2325 N N . ASN B 1 151 ? 12.211 9.086 30.047 1 36.81 151 ASN B N 1
ATOM 2326 C CA . ASN B 1 151 ? 12.516 9 31.469 1 36.81 151 ASN B CA 1
ATOM 2327 C C . ASN B 1 151 ? 13.039 7.613 31.844 1 36.81 151 ASN B C 1
ATOM 2329 O O . ASN B 1 151 ? 13.297 7.34 33.031 1 36.81 151 ASN B O 1
ATOM 2333 N N . PHE B 1 152 ? 12.844 6.711 31.062 1 31.91 152 PHE B N 1
ATOM 2334 C CA . PHE B 1 152 ? 13.492 5.488 31.516 1 31.91 152 PHE B CA 1
ATOM 2335 C C . PHE B 1 152 ? 14.977 5.488 31.141 1 31.91 152 PHE B C 1
ATOM 2337 O O . PHE B 1 152 ? 15.508 4.465 30.719 1 31.91 152 PHE B O 1
ATOM 2344 N N . VAL B 1 153 ? 15.445 6.605 30.656 1 28.75 153 VAL B N 1
ATOM 2345 C CA . VAL B 1 153 ? 16.906 6.512 30.625 1 28.75 153 VAL B CA 1
ATOM 2346 C C . VAL B 1 153 ? 17.453 6.785 32.031 1 28.75 153 VAL B C 1
ATOM 2348 O O . VAL B 1 153 ? 16.891 7.57 32.781 1 28.75 153 VAL B O 1
#